Protein AF-A0A1H8XRF9-F1 (afdb_monomer)

Secondary structure (DSSP, 8-state):
---TT-------GGGSHHHHHHHHHHHHIIIIISS---SSHHHHHHHHHHHHHHHHHS-------S-HHHHHHHHHHHHHHHHH-------------S---TTS--HHHHHHHHT--HHHHHHHHHHHHHS-HHHHHHH---TTTHHHHHHHHHHHHTSHHHHHHHHHHHTSHHHHTS-HHHHHHHHHHHHS--------EEEEE-TTSS-EEEEEEETTEEEEEEES-HHHHHHHHHTHHHHHHHHHHHHHHTS--------------

Mean predicted aligned error: 20.97 Å

Nearest PDB structures (foldseek):
  6lvv-assembly1_B  TM=2.291E-01  e=6.833E+00  Paracoccus sp. SSG05

Sequence (269 aa):
ARRPHYHVHFTPTSASWINQVERWFGLLTERAIRRGVHCSVGELERDIRAFIEATNADPKPFRWVKSADAILASVKRFCLRALEAEPETTPLQRTSDAGHYDSGFERSVIIDALSTDKGELSKLIAVARAVPESIVNRIGPAPKAGRRRWLALAEQMKRPLVAKEVEEAVMEEAFASLDSDARFVRVAALAAPQNRHASVSASWAGQGGRATAQISRKGTGVTLAIERDPSFGDYVASRLDELYAAFLAEDRSRTPCESERGNAANGKD

pLDDT: mean 71.58, std 16.05, range [35.19, 93.5]

Solvent-accessible surface area (backbone atoms only — not comparable to full-atom values): 16648 Å² total; per-residue (Å²): 128,99,56,92,90,67,80,86,80,84,64,56,83,83,66,40,69,64,55,53,54,54,50,50,54,50,49,47,41,59,64,53,55,72,68,47,88,65,95,45,70,70,55,47,52,50,48,53,50,50,51,49,52,57,43,67,74,61,70,74,78,86,75,77,84,66,51,72,66,57,50,52,51,49,52,51,52,50,52,48,54,52,69,72,56,73,86,80,92,72,96,74,72,92,69,92,68,93,74,88,51,100,78,75,58,57,68,67,61,54,27,62,74,67,71,53,46,76,70,56,50,52,52,54,50,51,27,62,74,35,43,56,66,74,55,52,64,68,30,46,85,36,80,84,57,46,72,70,51,49,49,54,41,22,62,35,35,70,37,68,70,42,36,51,55,45,56,57,51,65,69,36,70,80,40,70,76,46,55,28,47,56,32,44,51,52,48,46,59,68,44,41,85,77,70,80,77,69,44,67,60,48,81,46,66,43,95,86,66,73,43,38,34,41,38,31,49,58,90,95,46,74,47,78,46,62,50,94,36,67,69,59,45,55,54,52,63,76,39,48,69,60,54,51,53,51,49,55,52,53,55,61,71,68,60,80,85,89,74,87,84,79,93,76,88,87,80,87,133

Radius of gyration: 35.75 Å; Cα contacts (8 Å, |Δi|>4): 158; chains: 1; bounding box: 84×56×120 Å

Foldseek 3Di:
DPDPPDDDDDDDPCRDPVVVVVVVVVCCCVPQNPPDDDPDPVSSVVSSVVVVVVCVVPPDDDDDPADSVNVVVVLVVLVVVQVVDDDDDDPDDDPDDDDDDPPNDDLVSVCVNVVHDPVVSVLVVLLPVQQDPLLDVLLDDQPVCDSVLSSVLSVLSVDVVLVVQLVVVSPDPVLNPDHSNVNSVVSSVSSPPPCPPPFPWDWDADDPRQWIWTWGDDDPDIDIHIPNDVPVVVVCVVCVVVVVVVVVVVVVVVDDDPDDDDDDDDDDD

Structure (mmCIF, N/CA/C/O backbone):
data_AF-A0A1H8XRF9-F1
#
_entry.id   AF-A0A1H8XRF9-F1
#
loop_
_atom_site.group_PDB
_atom_site.id
_atom_site.type_symbol
_atom_site.label_atom_id
_atom_site.label_alt_id
_atom_site.label_comp_id
_atom_site.label_asym_id
_atom_site.label_entity_id
_atom_site.label_seq_id
_atom_site.pdbx_PDB_ins_code
_atom_site.Cartn_x
_atom_site.Cartn_y
_atom_site.Cartn_z
_atom_site.occupancy
_atom_site.B_iso_or_equiv
_atom_site.auth_seq_id
_atom_site.auth_comp_id
_atom_site.auth_asym_id
_atom_site.auth_atom_id
_atom_site.pdbx_PDB_model_num
ATOM 1 N N . ALA A 1 1 ? 13.870 -32.144 -8.692 1.00 51.50 1 ALA A N 1
ATOM 2 C CA . ALA A 1 1 ? 13.253 -30.850 -9.067 1.00 51.50 1 ALA A CA 1
ATOM 3 C C . ALA A 1 1 ? 12.018 -31.113 -9.928 1.00 51.50 1 ALA A C 1
ATOM 5 O O . ALA A 1 1 ? 12.074 -31.980 -10.786 1.00 51.50 1 ALA A O 1
ATOM 6 N N . ARG A 1 2 ? 10.886 -30.443 -9.671 1.00 61.22 2 ARG A N 1
ATOM 7 C CA . ARG A 1 2 ? 9.550 -30.891 -10.127 1.00 61.22 2 ARG A CA 1
ATOM 8 C C . ARG A 1 2 ? 9.212 -30.579 -11.602 1.00 61.22 2 ARG A C 1
ATOM 10 O O . ARG A 1 2 ? 8.145 -30.987 -12.044 1.00 61.22 2 ARG A O 1
ATOM 17 N N . ARG A 1 3 ? 10.082 -29.889 -12.362 1.00 61.25 3 ARG A N 1
ATOM 18 C CA . ARG A 1 3 ? 9.953 -29.630 -13.819 1.00 61.25 3 ARG A CA 1
ATOM 19 C C . ARG A 1 3 ? 11.340 -29.418 -14.471 1.00 61.25 3 ARG A C 1
ATOM 21 O O . ARG A 1 3 ? 11.869 -28.318 -14.355 1.00 61.25 3 ARG A O 1
ATOM 28 N N . PRO A 1 4 ? 11.943 -30.420 -15.136 1.00 75.75 4 PRO A N 1
ATOM 29 C CA . PRO A 1 4 ? 13.305 -30.319 -15.685 1.00 75.75 4 PRO A CA 1
ATOM 30 C C . PRO A 1 4 ? 13.429 -29.435 -16.940 1.00 75.75 4 PRO A C 1
ATOM 32 O O . PRO A 1 4 ? 14.530 -29.014 -17.264 1.00 75.75 4 PRO A O 1
ATOM 35 N N . HIS A 1 5 ? 12.320 -29.117 -17.616 1.00 74.38 5 HIS A N 1
ATOM 36 C CA . HIS A 1 5 ? 12.310 -28.278 -18.826 1.00 74.38 5 HIS A CA 1
ATOM 37 C C . HIS A 1 5 ? 12.013 -26.793 -18.563 1.00 74.38 5 HIS A C 1
ATOM 39 O O . HIS A 1 5 ? 11.884 -26.019 -19.508 1.00 74.38 5 HIS A O 1
ATOM 45 N N . TYR A 1 6 ? 11.845 -26.384 -17.302 1.00 62.78 6 TYR A N 1
ATOM 46 C CA . TYR A 1 6 ? 11.523 -24.999 -16.960 1.00 62.78 6 TYR A CA 1
ATOM 47 C C . TYR A 1 6 ? 12.732 -24.316 -16.321 1.00 62.78 6 TYR A C 1
ATOM 49 O O . TYR A 1 6 ? 13.088 -24.615 -15.181 1.00 62.78 6 TYR A O 1
ATOM 57 N N . HIS A 1 7 ? 13.340 -23.383 -17.054 1.00 68.12 7 HIS A N 1
ATOM 58 C CA . HIS A 1 7 ? 14.431 -22.543 -16.570 1.00 68.12 7 HIS A CA 1
ATOM 59 C C . HIS A 1 7 ? 13.904 -21.133 -16.298 1.00 68.12 7 HIS A C 1
ATOM 61 O O . HIS A 1 7 ? 13.419 -20.452 -17.200 1.00 68.12 7 HIS A O 1
ATOM 67 N N . VAL A 1 8 ? 13.989 -20.687 -15.044 1.00 60.41 8 VAL A N 1
ATOM 68 C CA . VAL A 1 8 ? 13.685 -19.297 -14.685 1.00 60.41 8 VAL A CA 1
ATOM 69 C C . VAL A 1 8 ? 14.927 -18.461 -14.959 1.00 60.41 8 VAL A C 1
ATOM 71 O O . VAL A 1 8 ? 15.931 -18.589 -14.261 1.00 60.41 8 VAL A O 1
ATOM 74 N N . HIS A 1 9 ? 14.857 -17.596 -15.966 1.00 57.22 9 HIS A N 1
ATOM 75 C CA . HIS A 1 9 ? 15.883 -16.591 -16.208 1.00 57.22 9 HIS A CA 1
ATOM 76 C C . HIS A 1 9 ? 15.539 -15.328 -15.413 1.00 57.22 9 HIS A C 1
ATOM 78 O O . HIS A 1 9 ? 14.586 -14.623 -15.737 1.00 57.22 9 HIS A O 1
ATOM 84 N N . PHE A 1 10 ? 16.311 -15.041 -14.363 1.00 50.09 10 PHE A N 1
ATOM 85 C CA . PHE A 1 10 ? 16.235 -13.760 -13.665 1.00 50.09 10 PHE A CA 1
ATOM 86 C C . PHE A 1 10 ? 16.986 -12.708 -14.478 1.00 50.09 10 PHE A C 1
ATOM 88 O O . PHE A 1 10 ? 18.214 -12.646 -14.462 1.00 50.09 10 PHE A O 1
ATOM 95 N N . THR A 1 11 ? 16.251 -11.878 -15.210 1.00 51.50 11 THR A N 1
ATOM 96 C CA . THR A 1 11 ? 16.818 -10.663 -15.791 1.00 51.50 11 THR A CA 1
ATOM 97 C C . THR A 1 11 ? 16.965 -9.620 -14.681 1.00 51.50 11 THR A C 1
ATOM 99 O O . THR A 1 11 ? 15.985 -9.380 -13.971 1.00 51.50 11 THR A O 1
ATOM 102 N N . PRO A 1 12 ? 18.140 -8.982 -14.511 1.00 54.34 12 PRO A N 1
ATOM 103 C CA . PRO A 1 12 ? 18.277 -7.828 -13.624 1.00 54.34 12 PRO A CA 1
ATOM 104 C C . PRO A 1 12 ? 17.180 -6.795 -13.917 1.00 54.34 12 PRO A C 1
ATOM 106 O O . PRO A 1 12 ? 16.761 -6.680 -15.066 1.00 54.34 12 PRO A O 1
ATOM 109 N N . THR A 1 13 ? 16.733 -6.012 -12.932 1.00 56.88 13 THR A N 1
ATOM 110 C CA . THR A 1 13 ? 15.683 -4.984 -13.120 1.00 56.88 13 THR A CA 1
ATOM 111 C C . THR A 1 13 ? 15.991 -4.035 -14.283 1.00 56.88 13 THR A C 1
ATOM 113 O O . THR A 1 13 ? 15.101 -3.631 -15.027 1.00 56.88 13 THR A O 1
ATOM 116 N N . SER A 1 14 ? 17.277 -3.753 -14.510 1.00 54.12 14 SER A N 1
ATOM 117 C CA . SER A 1 14 ? 17.745 -2.950 -15.637 1.00 54.12 14 SER A CA 1
ATOM 118 C C . SER A 1 14 ? 17.546 -3.609 -17.008 1.00 54.12 14 SER A C 1
ATOM 120 O O . SER A 1 14 ? 17.538 -2.892 -18.000 1.00 54.12 14 SER A O 1
ATOM 122 N N . ALA A 1 15 ? 17.353 -4.927 -17.084 1.00 53.53 15 ALA A N 1
ATOM 123 C CA . ALA A 1 15 ? 17.129 -5.717 -18.297 1.00 53.53 15 ALA A CA 1
ATOM 124 C C . ALA A 1 15 ? 15.644 -6.011 -18.591 1.00 53.53 15 ALA A C 1
ATOM 126 O O . ALA A 1 15 ? 15.323 -6.901 -19.380 1.00 53.53 15 ALA A O 1
ATOM 127 N N . SER A 1 16 ? 14.732 -5.261 -17.972 1.00 66.19 16 SER A N 1
ATOM 128 C CA . SER A 1 16 ? 13.295 -5.376 -18.212 1.00 66.19 16 SER A CA 1
ATOM 129 C C . SER A 1 16 ? 12.895 -4.942 -19.637 1.00 66.19 16 SER A C 1
ATOM 131 O O . SER A 1 16 ? 13.564 -4.136 -20.290 1.00 66.19 16 SER A O 1
ATOM 133 N N . TRP A 1 17 ? 11.756 -5.448 -20.124 1.00 64.38 17 TRP A N 1
ATOM 134 C CA . TRP A 1 17 ? 11.115 -4.946 -21.349 1.00 64.38 17 TRP A CA 1
ATOM 135 C C . TRP A 1 17 ? 10.742 -3.459 -21.218 1.00 64.38 17 TRP A C 1
ATOM 137 O O . TRP A 1 17 ? 10.892 -2.713 -22.185 1.00 64.38 17 TRP A O 1
ATOM 147 N N . ILE A 1 18 ? 10.363 -2.985 -20.024 1.00 67.31 18 ILE A N 1
ATOM 148 C CA . ILE A 1 18 ? 10.009 -1.572 -19.833 1.00 67.31 18 ILE A CA 1
ATOM 149 C C . ILE A 1 18 ? 11.190 -0.639 -20.150 1.00 67.31 18 ILE A C 1
ATOM 151 O O . ILE A 1 18 ? 11.000 0.358 -20.839 1.00 67.31 18 ILE A O 1
ATOM 155 N N . ASN A 1 19 ? 12.429 -1.042 -19.843 1.00 68.00 19 ASN A N 1
ATOM 156 C CA . ASN A 1 19 ? 13.620 -0.273 -20.219 1.00 68.00 19 ASN A CA 1
ATOM 157 C C . ASN A 1 19 ? 13.825 -0.171 -21.743 1.00 68.00 19 ASN A C 1
ATOM 159 O O . ASN A 1 19 ? 14.448 0.775 -22.227 1.00 68.00 19 ASN A O 1
ATOM 163 N N . GLN A 1 20 ? 13.326 -1.133 -22.526 1.00 64.00 20 GLN A N 1
ATOM 164 C CA . GLN A 1 20 ? 13.369 -1.062 -23.992 1.00 64.00 20 GLN A CA 1
ATOM 165 C C . GLN A 1 20 ? 12.320 -0.084 -24.529 1.00 64.00 20 GLN A C 1
ATOM 167 O O . GLN A 1 20 ? 12.606 0.672 -25.457 1.00 64.00 20 GLN A O 1
ATOM 172 N N . VAL A 1 21 ? 11.139 -0.056 -23.907 1.00 72.25 21 VAL A N 1
ATOM 173 C CA . VAL A 1 21 ? 10.073 0.905 -24.221 1.00 72.25 21 VAL A CA 1
ATOM 174 C C . VAL A 1 21 ? 10.532 2.330 -23.908 1.00 72.25 21 VAL A C 1
ATOM 176 O O . VAL A 1 21 ? 10.419 3.212 -24.756 1.00 72.25 21 VAL A O 1
ATOM 179 N N . GLU A 1 22 ? 11.141 2.551 -22.741 1.00 77.56 22 GLU A N 1
ATOM 180 C CA . GLU A 1 22 ? 11.706 3.849 -22.350 1.00 77.56 22 GLU A CA 1
ATOM 181 C C . GLU A 1 22 ? 12.790 4.329 -23.325 1.00 77.56 22 GLU A C 1
ATOM 183 O O . GLU A 1 22 ? 12.774 5.481 -23.763 1.00 77.56 22 GLU A O 1
ATOM 188 N N . ARG A 1 23 ? 13.705 3.438 -23.738 1.00 76.62 23 ARG A N 1
ATOM 189 C CA . ARG A 1 23 ? 14.726 3.758 -24.751 1.00 76.62 23 ARG A CA 1
ATOM 190 C C . ARG A 1 23 ? 14.117 4.135 -26.095 1.00 76.62 23 ARG A C 1
ATOM 192 O O . ARG A 1 23 ? 14.620 5.045 -26.750 1.00 76.62 23 ARG A O 1
ATOM 199 N N . TRP A 1 24 ? 13.054 3.453 -26.509 1.00 80.81 24 TRP A N 1
ATOM 200 C CA . TRP A 1 24 ? 12.359 3.769 -27.750 1.00 80.81 24 TRP A CA 1
ATOM 201 C C . TRP A 1 24 ? 11.717 5.166 -27.700 1.00 80.81 24 TRP A C 1
ATOM 203 O O . TRP A 1 24 ? 11.920 5.958 -28.620 1.00 80.81 24 TRP A O 1
ATOM 213 N N . PHE A 1 25 ? 11.054 5.527 -26.594 1.00 80.06 25 PHE A N 1
ATOM 214 C CA . PHE A 1 25 ? 10.523 6.884 -26.401 1.00 80.06 25 PHE A CA 1
ATOM 215 C C . PHE A 1 25 ? 11.625 7.952 -26.344 1.00 80.06 25 PHE A C 1
ATOM 217 O O . PHE A 1 25 ? 11.444 9.054 -26.871 1.00 80.06 25 PHE A O 1
ATOM 224 N N . GLY A 1 26 ? 12.789 7.626 -25.773 1.00 80.81 26 GLY A N 1
ATOM 225 C CA . GLY A 1 26 ? 13.975 8.483 -25.834 1.00 80.81 26 GLY A CA 1
ATOM 226 C C . GLY A 1 26 ? 14.416 8.763 -27.274 1.00 80.81 26 GLY A C 1
ATOM 227 O O . GLY A 1 26 ? 14.617 9.919 -27.645 1.00 80.81 26 GLY A O 1
ATOM 228 N N . LEU A 1 27 ? 14.475 7.729 -28.120 1.00 81.25 27 LEU A N 1
ATOM 229 C CA . LEU A 1 27 ? 14.826 7.877 -29.537 1.00 81.25 27 LEU A CA 1
ATOM 230 C C . LEU A 1 27 ? 13.799 8.694 -30.324 1.00 81.25 27 LEU A C 1
ATOM 232 O O . LEU A 1 27 ? 14.202 9.548 -31.112 1.00 81.25 27 LEU A O 1
ATOM 236 N N . LEU A 1 28 ? 12.502 8.463 -30.105 1.00 81.88 28 LEU A N 1
ATOM 237 C CA . LEU A 1 28 ? 11.432 9.274 -30.696 1.00 81.88 28 LEU A CA 1
ATOM 238 C C . LEU A 1 28 ? 11.611 10.753 -30.319 1.00 81.88 28 LEU A C 1
ATOM 240 O O . LEU A 1 28 ? 11.579 11.635 -31.177 1.00 81.88 28 LEU A O 1
ATOM 244 N N . THR A 1 29 ? 11.876 11.018 -29.039 1.00 80.88 29 THR A N 1
ATOM 245 C CA . THR A 1 29 ? 12.056 12.378 -28.523 1.00 80.88 29 THR A CA 1
ATOM 246 C C . THR A 1 29 ? 13.269 13.064 -29.142 1.00 80.88 29 THR A C 1
ATOM 248 O O . THR A 1 29 ? 13.173 14.200 -29.597 1.00 80.88 29 THR A O 1
ATOM 251 N N . GLU A 1 30 ? 14.419 12.395 -29.187 1.00 79.88 30 GLU A N 1
ATOM 252 C CA . GLU A 1 30 ? 15.650 12.982 -29.721 1.00 79.88 30 GLU A CA 1
ATOM 253 C C . GLU A 1 30 ? 15.630 13.156 -31.238 1.00 79.88 30 GLU A C 1
ATOM 255 O O . GLU A 1 30 ? 16.193 14.126 -31.746 1.00 79.88 30 GLU A O 1
ATOM 260 N N . ARG A 1 31 ? 15.033 12.211 -31.972 1.00 80.19 31 ARG A N 1
ATOM 261 C CA . ARG A 1 31 ? 15.142 12.162 -33.436 1.00 80.19 31 ARG A CA 1
ATOM 262 C C . ARG A 1 31 ? 13.981 12.827 -34.158 1.00 80.19 31 ARG A C 1
ATOM 264 O O . ARG A 1 31 ? 14.237 13.444 -35.184 1.00 80.19 31 ARG A O 1
ATOM 271 N N . ALA A 1 32 ? 12.759 12.721 -33.640 1.00 77.19 32 ALA A N 1
ATOM 272 C CA . ALA A 1 32 ? 11.570 13.285 -34.282 1.00 77.19 32 ALA A CA 1
ATOM 273 C C . ALA A 1 32 ? 11.102 14.582 -33.603 1.00 77.19 32 ALA A C 1
ATOM 275 O O . ALA A 1 32 ? 10.777 15.557 -34.274 1.00 77.19 32 ALA A O 1
ATOM 276 N N . ILE A 1 33 ? 11.110 14.630 -32.267 1.00 78.94 33 ILE A N 1
ATOM 277 C CA . ILE A 1 33 ? 10.498 15.753 -31.538 1.00 78.94 33 ILE A CA 1
ATOM 278 C C . ILE A 1 33 ? 11.475 16.924 -31.374 1.00 78.94 33 ILE A C 1
ATOM 280 O O . ILE A 1 33 ? 11.168 18.036 -31.778 1.00 78.94 33 ILE A O 1
ATOM 284 N N . ARG A 1 34 ? 12.671 16.698 -30.813 1.00 80.00 34 ARG A N 1
ATOM 285 C CA . ARG A 1 34 ? 13.633 17.775 -30.496 1.00 80.00 34 ARG A CA 1
ATOM 286 C C . ARG A 1 34 ? 14.392 18.327 -31.702 1.00 80.00 34 ARG A C 1
ATOM 288 O O . ARG A 1 34 ? 14.937 19.421 -31.613 1.00 80.00 34 ARG A O 1
ATOM 295 N N . ARG A 1 35 ? 14.489 17.559 -32.789 1.00 75.38 35 ARG A N 1
ATOM 296 C CA . ARG A 1 35 ? 15.178 17.969 -34.026 1.00 75.38 35 ARG A CA 1
ATOM 297 C C . ARG A 1 35 ? 14.233 18.538 -35.085 1.00 75.38 35 ARG A C 1
ATOM 299 O O . ARG A 1 35 ? 14.721 19.113 -36.051 1.00 75.38 35 ARG A O 1
ATOM 306 N N . GLY A 1 36 ? 12.922 18.372 -34.914 1.00 74.19 36 GLY A N 1
ATOM 307 C CA . GLY A 1 36 ? 11.916 18.943 -35.804 1.00 74.19 36 GLY A CA 1
ATOM 308 C C . GLY A 1 36 ? 11.512 20.346 -35.360 1.00 74.19 36 GLY A C 1
ATOM 309 O O . GLY A 1 36 ? 11.415 20.625 -34.165 1.00 74.19 36 GLY A O 1
ATOM 310 N N . VAL A 1 37 ? 11.271 21.229 -36.325 1.00 75.75 37 VAL A N 1
ATOM 311 C CA . VAL A 1 37 ? 10.575 22.498 -36.094 1.00 75.75 37 VAL A CA 1
ATOM 312 C C . VAL A 1 37 ? 9.133 22.270 -36.520 1.00 75.75 37 VAL A C 1
ATOM 314 O O . VAL A 1 37 ? 8.860 22.144 -37.707 1.00 75.75 37 VAL A O 1
ATOM 317 N N . HIS A 1 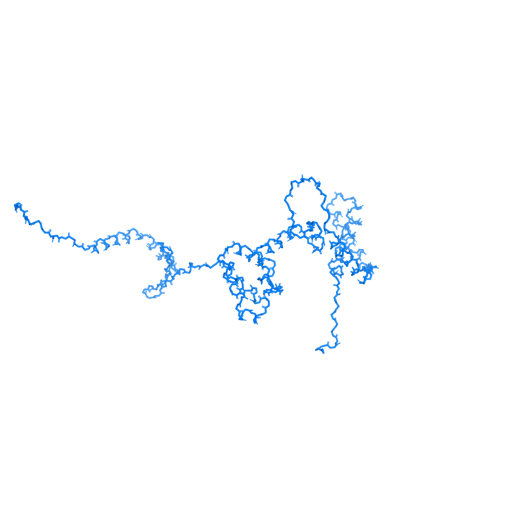38 ? 8.235 22.165 -35.543 1.00 82.44 38 HIS A N 1
ATOM 318 C CA . HIS A 1 38 ? 6.825 21.848 -35.769 1.00 82.44 38 HIS A CA 1
ATOM 319 C C . HIS A 1 38 ? 6.001 23.129 -35.663 1.00 82.44 38 HIS A C 1
ATOM 321 O O . HIS A 1 38 ? 5.902 23.714 -34.584 1.00 82.44 38 HIS A O 1
ATOM 327 N N . CYS A 1 39 ? 5.406 23.572 -36.767 1.00 83.56 39 CYS A N 1
ATOM 328 C CA . CYS A 1 39 ? 4.608 24.800 -36.820 1.00 83.56 39 CYS A CA 1
ATOM 329 C C . CYS A 1 39 ? 3.123 24.546 -36.512 1.00 83.56 39 CYS A C 1
ATOM 331 O O . CYS A 1 39 ? 2.339 25.488 -36.393 1.00 83.56 39 CYS A O 1
ATOM 333 N N . SER A 1 40 ? 2.717 23.278 -36.375 1.00 88.88 40 SER A N 1
ATOM 334 C CA . SER A 1 40 ? 1.361 22.886 -35.986 1.00 88.88 40 SER A CA 1
ATOM 335 C C . SER A 1 40 ? 1.321 21.516 -35.301 1.00 88.88 40 SER A C 1
ATOM 337 O O . SER A 1 40 ? 2.215 20.686 -35.463 1.00 88.88 40 SER A O 1
ATOM 339 N N . VAL A 1 41 ? 0.236 21.246 -34.571 1.00 85.75 41 VAL A N 1
ATOM 340 C CA . VAL A 1 41 ? 0.004 19.937 -33.933 1.00 85.75 41 VAL A CA 1
ATOM 341 C C . VAL A 1 41 ? -0.175 18.823 -34.972 1.00 85.75 41 VAL A C 1
ATOM 343 O O . VAL A 1 41 ? 0.315 17.717 -34.770 1.00 85.75 41 VAL A O 1
ATOM 346 N N . GLY A 1 42 ? -0.830 19.110 -36.103 1.00 87.12 42 GLY A N 1
ATOM 347 C CA . GLY A 1 42 ? -1.025 18.122 -37.171 1.00 87.12 42 GLY A CA 1
ATOM 348 C C . GLY A 1 42 ? 0.280 17.716 -37.864 1.00 87.12 42 GLY A C 1
ATOM 349 O O . GLY A 1 42 ? 0.433 16.570 -38.276 1.00 87.12 42 GLY A O 1
ATOM 350 N N . GLU A 1 43 ? 1.240 18.637 -37.954 1.00 81.38 43 GLU A N 1
ATOM 351 C CA . GLU A 1 43 ? 2.594 18.347 -38.434 1.00 81.38 43 GLU A CA 1
ATOM 352 C C . GLU A 1 43 ? 3.356 17.443 -37.461 1.00 81.38 43 GLU A C 1
ATOM 354 O O . GLU A 1 43 ? 3.872 16.409 -37.878 1.00 81.38 43 GLU A O 1
ATOM 359 N N . LEU A 1 44 ? 3.303 17.746 -36.161 1.00 85.19 44 LEU A N 1
ATOM 360 C CA . LEU A 1 44 ? 3.890 16.893 -35.128 1.00 85.19 44 LEU A CA 1
ATOM 361 C C . LEU A 1 44 ? 3.299 15.473 -35.143 1.00 85.19 44 LEU A C 1
ATOM 363 O O . LEU A 1 44 ? 4.034 14.491 -35.045 1.00 85.19 44 LEU A O 1
ATOM 367 N N . GLU A 1 45 ? 1.975 15.342 -35.266 1.00 88.62 45 GLU A N 1
ATOM 368 C CA . GLU A 1 45 ? 1.318 14.032 -35.307 1.00 88.62 45 GLU A CA 1
ATOM 369 C C . GLU A 1 45 ? 1.752 13.221 -36.535 1.00 88.62 45 GLU A C 1
ATOM 371 O O . GLU A 1 45 ? 2.060 12.031 -36.419 1.00 88.62 45 GLU A O 1
ATOM 376 N N . ARG A 1 46 ? 1.814 13.867 -37.704 1.00 88.62 46 ARG A N 1
ATOM 377 C CA . ARG A 1 46 ? 2.278 13.240 -38.945 1.00 88.62 46 ARG A CA 1
ATOM 378 C C . ARG A 1 46 ? 3.721 12.758 -38.818 1.00 88.62 46 ARG A C 1
ATOM 380 O O . ARG A 1 46 ? 4.008 11.631 -39.212 1.00 88.62 46 ARG A O 1
ATOM 387 N N . ASP A 1 47 ? 4.595 13.558 -38.223 1.00 84.25 47 ASP A N 1
ATOM 388 C CA . ASP A 1 47 ? 6.011 13.222 -38.069 1.00 84.25 47 ASP A CA 1
ATOM 389 C C . ASP A 1 47 ? 6.229 12.079 -37.066 1.00 84.25 47 ASP A C 1
ATOM 391 O O . ASP A 1 47 ? 7.050 11.189 -37.302 1.00 84.25 47 ASP A O 1
ATOM 395 N N . ILE A 1 48 ? 5.445 12.031 -35.982 1.00 86.19 48 ILE A N 1
ATOM 396 C CA . ILE A 1 48 ? 5.444 10.892 -35.050 1.00 86.19 48 ILE A CA 1
ATOM 397 C C . ILE A 1 48 ? 4.977 9.615 -35.762 1.00 86.19 48 ILE A C 1
ATOM 399 O O . ILE A 1 48 ? 5.616 8.570 -35.622 1.00 86.19 48 ILE A O 1
ATOM 403 N N . ARG A 1 49 ? 3.889 9.679 -36.543 1.00 89.62 49 ARG A N 1
ATOM 404 C CA . ARG A 1 49 ? 3.380 8.525 -37.308 1.00 89.62 49 ARG A CA 1
ATOM 405 C C . ARG A 1 49 ? 4.400 8.040 -38.338 1.00 89.62 49 ARG A C 1
ATOM 407 O O . ARG A 1 49 ? 4.684 6.845 -38.377 1.00 89.62 49 ARG A O 1
ATOM 414 N N . ALA A 1 50 ? 5.022 8.956 -39.078 1.00 87.62 50 ALA A N 1
ATOM 415 C CA . ALA A 1 50 ? 6.077 8.639 -40.036 1.00 87.62 50 ALA A CA 1
ATOM 416 C C . ALA A 1 50 ? 7.299 7.993 -39.358 1.00 87.62 50 ALA A C 1
ATOM 418 O O . ALA A 1 50 ? 7.861 7.027 -39.873 1.00 87.62 50 ALA A O 1
ATOM 419 N N . PHE A 1 51 ? 7.691 8.469 -38.170 1.00 85.50 51 PHE A N 1
ATOM 420 C CA . PHE A 1 51 ? 8.771 7.861 -37.391 1.00 85.50 51 PHE A CA 1
ATOM 421 C C . PHE A 1 51 ? 8.434 6.431 -36.946 1.00 85.50 51 PHE A C 1
ATOM 423 O O . PHE A 1 51 ? 9.292 5.547 -37.010 1.00 85.50 51 PHE A O 1
ATOM 430 N N . ILE A 1 52 ? 7.195 6.189 -36.505 1.00 83.62 52 ILE A N 1
ATOM 431 C CA . ILE A 1 52 ? 6.721 4.853 -36.118 1.00 83.62 52 ILE A CA 1
ATOM 432 C C . ILE A 1 52 ? 6.746 3.910 -37.323 1.00 83.62 52 ILE A C 1
ATOM 434 O O . ILE A 1 52 ? 7.306 2.820 -37.224 1.00 83.62 52 ILE A O 1
ATOM 438 N N . GLU A 1 53 ? 6.189 4.328 -38.461 1.00 86.75 53 GLU A N 1
ATOM 439 C CA . GLU A 1 53 ? 6.165 3.530 -39.692 1.00 86.75 53 GLU A CA 1
ATOM 440 C C . GLU A 1 53 ? 7.578 3.193 -40.178 1.00 86.75 53 GLU A C 1
ATOM 442 O O . GLU A 1 53 ? 7.881 2.025 -40.419 1.00 86.75 53 GLU A O 1
ATOM 447 N N . ALA A 1 54 ? 8.478 4.180 -40.224 1.00 84.81 54 ALA A N 1
ATOM 448 C CA . ALA A 1 54 ? 9.870 3.967 -40.612 1.00 84.81 54 ALA A CA 1
ATOM 449 C C . ALA A 1 54 ? 10.616 3.029 -39.645 1.00 84.81 54 ALA A C 1
ATOM 451 O O . ALA A 1 54 ? 11.408 2.193 -40.077 1.00 84.81 54 ALA A O 1
ATOM 452 N N . THR A 1 55 ? 10.352 3.136 -38.338 1.00 81.69 55 THR A N 1
ATOM 453 C CA . THR A 1 55 ? 10.965 2.261 -37.324 1.00 81.69 55 THR A CA 1
ATOM 454 C C . THR A 1 55 ? 10.432 0.828 -37.406 1.00 81.69 55 THR A C 1
ATOM 456 O O . THR A 1 55 ? 11.187 -0.116 -37.184 1.00 81.69 55 THR A O 1
ATOM 459 N N . ASN A 1 56 ? 9.152 0.652 -37.740 1.00 80.56 56 ASN A N 1
ATOM 460 C CA . ASN A 1 56 ? 8.532 -0.663 -37.905 1.00 80.56 56 ASN A CA 1
ATOM 461 C C . ASN A 1 56 ? 8.909 -1.342 -39.230 1.00 80.56 56 ASN A C 1
ATOM 463 O O . ASN A 1 56 ? 8.883 -2.568 -39.296 1.00 80.56 56 ASN A O 1
ATOM 467 N N . ALA A 1 57 ? 9.257 -0.574 -40.268 1.00 82.62 57 ALA A N 1
ATOM 468 C CA . ALA A 1 57 ? 9.685 -1.106 -41.561 1.00 82.62 57 ALA A CA 1
ATOM 469 C C . ALA A 1 57 ? 11.063 -1.802 -41.505 1.00 82.62 57 ALA A C 1
ATOM 471 O O . ALA A 1 57 ? 11.272 -2.787 -42.209 1.00 82.62 57 ALA A O 1
ATOM 472 N N . ASP A 1 58 ? 11.983 -1.326 -40.656 1.00 74.94 58 ASP A N 1
ATOM 473 C CA . ASP A 1 58 ? 13.293 -1.951 -40.388 1.00 74.94 58 ASP A CA 1
ATOM 474 C C . ASP A 1 58 ? 13.588 -1.956 -38.872 1.00 74.94 58 ASP A C 1
ATOM 476 O O . ASP A 1 58 ? 14.343 -1.111 -38.366 1.00 74.94 58 ASP A O 1
ATOM 480 N N . PRO A 1 59 ? 12.965 -2.869 -38.101 1.00 73.56 59 PRO A N 1
ATOM 481 C CA . PRO A 1 59 ? 13.106 -2.886 -36.655 1.00 73.56 59 PRO A CA 1
ATOM 482 C C . PRO A 1 59 ? 14.499 -3.384 -36.268 1.00 73.56 59 PRO A C 1
ATOM 484 O O . PRO A 1 59 ? 14.815 -4.572 -36.352 1.00 73.56 59 PRO A O 1
ATOM 487 N N . LYS A 1 60 ? 15.345 -2.472 -35.783 1.00 65.69 60 LYS A N 1
ATOM 488 C CA . LYS A 1 60 ? 16.686 -2.814 -35.295 1.00 65.69 60 LYS A CA 1
ATOM 489 C C . LYS A 1 60 ? 16.615 -3.285 -33.842 1.00 65.69 60 LYS A C 1
ATOM 491 O O . LYS A 1 60 ? 16.233 -2.491 -32.979 1.00 65.69 60 LYS A O 1
ATOM 496 N N . PRO A 1 61 ? 17.025 -4.529 -33.529 1.00 63.88 61 PRO A N 1
ATOM 497 C CA . PRO A 1 61 ? 17.047 -5.003 -32.154 1.00 63.88 61 PRO A CA 1
ATOM 498 C C . PRO A 1 61 ? 17.963 -4.132 -31.293 1.00 63.88 61 PRO A C 1
ATOM 500 O O . PRO A 1 61 ? 19.104 -3.841 -31.668 1.00 63.88 61 PRO A O 1
ATOM 503 N N . PHE A 1 62 ? 17.495 -3.746 -30.105 1.00 63.03 62 PHE A N 1
ATOM 504 C CA . PHE A 1 62 ? 18.345 -3.068 -29.134 1.00 63.03 62 PHE A CA 1
ATOM 505 C C . PHE A 1 62 ? 19.425 -4.033 -28.645 1.00 63.03 62 PHE A C 1
ATOM 507 O O . PHE A 1 62 ? 19.167 -4.960 -27.876 1.00 63.03 62 PHE A O 1
ATOM 514 N N . ARG A 1 63 ? 20.661 -3.821 -29.104 1.00 58.38 63 ARG A N 1
ATOM 515 C CA . ARG A 1 63 ? 21.793 -4.651 -28.700 1.00 58.38 63 ARG A CA 1
ATOM 516 C C . ARG A 1 63 ? 22.210 -4.295 -27.279 1.00 58.38 63 ARG A C 1
ATOM 518 O O . ARG A 1 63 ? 22.660 -3.184 -26.999 1.00 58.38 63 ARG A O 1
ATOM 525 N N . TRP A 1 64 ? 22.099 -5.267 -26.386 1.00 53.66 64 TRP A N 1
ATOM 526 C CA . TRP A 1 64 ? 22.658 -5.194 -25.045 1.00 53.66 64 TRP A CA 1
ATOM 527 C C . TRP A 1 64 ? 24.186 -5.200 -25.126 1.00 53.66 64 TRP A C 1
ATOM 529 O O . TRP A 1 64 ? 24.802 -6.233 -25.364 1.00 53.66 64 TRP A O 1
ATOM 539 N N . VAL A 1 65 ? 24.804 -4.026 -24.978 1.00 55.34 65 VAL A N 1
ATOM 540 C CA . VAL A 1 65 ? 26.273 -3.878 -25.042 1.00 55.34 65 VAL A CA 1
ATOM 541 C C . VAL A 1 65 ? 26.940 -4.305 -23.728 1.00 55.34 65 VAL A C 1
ATOM 543 O O . VAL A 1 65 ? 28.095 -4.717 -23.721 1.00 55.34 65 VAL A O 1
ATOM 546 N N . LYS A 1 66 ? 26.218 -4.231 -22.604 1.00 52.72 66 LYS A N 1
ATOM 547 C CA . LYS A 1 66 ? 26.718 -4.651 -21.289 1.00 52.72 66 LYS A CA 1
ATOM 548 C C . LYS A 1 66 ? 26.288 -6.090 -21.009 1.00 52.72 66 LYS A C 1
ATOM 550 O O . LYS A 1 66 ? 25.096 -6.384 -21.065 1.00 52.72 66 LYS A O 1
ATOM 555 N N . SER A 1 67 ? 27.245 -6.959 -20.680 1.00 55.28 67 SER A N 1
ATOM 556 C CA . SER A 1 67 ? 26.952 -8.311 -20.196 1.00 55.28 67 SER A CA 1
ATOM 557 C C . SER A 1 67 ? 26.215 -8.261 -18.854 1.00 55.28 67 SER A C 1
ATOM 559 O O . SER A 1 67 ? 26.331 -7.283 -18.107 1.00 55.28 67 SER A O 1
ATOM 561 N N . ALA A 1 68 ? 25.473 -9.323 -18.527 1.00 50.72 68 ALA A N 1
ATOM 562 C CA . ALA A 1 68 ? 24.812 -9.456 -17.228 1.00 50.72 68 ALA A CA 1
ATOM 563 C C . ALA A 1 68 ? 25.811 -9.278 -16.071 1.00 50.72 68 ALA A C 1
ATOM 565 O O . ALA A 1 68 ? 25.538 -8.532 -15.132 1.00 50.72 68 ALA A O 1
ATOM 566 N N . ASP A 1 69 ? 27.012 -9.845 -16.201 1.00 51.53 69 ASP A N 1
ATOM 567 C CA . ASP A 1 69 ? 28.086 -9.706 -15.214 1.00 51.53 69 ASP A CA 1
ATOM 568 C C . ASP A 1 69 ? 28.550 -8.256 -15.055 1.00 51.53 69 ASP A C 1
ATOM 570 O O . ASP A 1 69 ? 28.770 -7.792 -13.938 1.00 51.53 69 ASP A O 1
ATOM 574 N N . ALA A 1 70 ? 28.642 -7.493 -16.149 1.00 58.84 70 ALA A N 1
ATOM 575 C CA . ALA A 1 70 ? 29.006 -6.080 -16.092 1.00 58.84 70 ALA A CA 1
ATOM 576 C C . ALA A 1 70 ? 27.927 -5.231 -15.396 1.00 58.84 70 ALA A C 1
ATOM 578 O O . ALA A 1 70 ? 28.252 -4.269 -14.694 1.00 58.84 70 ALA A O 1
ATOM 579 N N . ILE A 1 71 ? 26.651 -5.591 -15.571 1.00 52.62 71 ILE A N 1
ATOM 580 C CA . ILE A 1 71 ? 25.512 -4.956 -14.896 1.00 52.62 71 ILE A CA 1
ATOM 581 C C . ILE A 1 71 ? 25.552 -5.275 -13.401 1.00 52.62 71 ILE A C 1
ATOM 583 O O . ILE A 1 71 ? 25.528 -4.353 -12.587 1.00 52.62 71 ILE A O 1
ATOM 587 N N . LEU A 1 72 ? 25.690 -6.551 -13.036 1.00 58.03 72 LEU A N 1
ATOM 588 C CA . LEU A 1 72 ? 25.771 -6.990 -11.642 1.00 58.03 72 LEU A CA 1
ATOM 589 C C . LEU A 1 72 ? 26.999 -6.409 -10.934 1.00 58.03 72 LEU A C 1
ATOM 591 O O . LEU A 1 72 ? 26.892 -5.939 -9.805 1.00 58.03 72 LEU A O 1
ATOM 595 N N . ALA A 1 73 ? 28.146 -6.338 -11.612 1.00 62.78 73 ALA A N 1
ATOM 596 C CA . ALA A 1 73 ? 29.338 -5.678 -11.093 1.00 62.78 73 ALA A CA 1
ATOM 597 C C . ALA A 1 73 ? 29.124 -4.168 -10.901 1.00 62.78 73 ALA A C 1
ATOM 599 O O . ALA A 1 73 ? 29.651 -3.589 -9.956 1.00 62.78 73 ALA A O 1
ATOM 600 N N . SER A 1 74 ? 28.339 -3.517 -11.766 1.00 54.91 74 SER A N 1
ATOM 601 C CA . SER A 1 74 ? 27.980 -2.103 -11.607 1.00 54.91 74 SER A CA 1
ATOM 602 C C . SER A 1 74 ? 27.075 -1.873 -10.401 1.00 54.91 74 SER A C 1
ATOM 604 O O . SER A 1 74 ? 27.314 -0.931 -9.650 1.00 54.91 74 SER A O 1
ATOM 606 N N . VAL A 1 75 ? 26.078 -2.738 -10.199 1.00 59.34 75 VAL A N 1
ATOM 607 C CA . VAL A 1 75 ? 25.197 -2.706 -9.023 1.00 59.34 75 VAL A CA 1
ATOM 608 C C . VAL A 1 75 ? 26.010 -2.962 -7.757 1.00 59.34 75 VAL A C 1
ATOM 610 O O . VAL A 1 75 ? 25.946 -2.175 -6.823 1.00 59.34 75 VAL A O 1
ATOM 613 N N . LYS A 1 76 ? 26.874 -3.984 -7.761 1.00 65.44 76 LYS A N 1
ATOM 614 C CA . LYS A 1 76 ? 27.781 -4.284 -6.647 1.00 65.44 76 LYS A CA 1
ATOM 615 C C . LYS A 1 76 ? 28.684 -3.096 -6.310 1.00 65.44 76 LYS A C 1
ATOM 617 O O . LYS A 1 76 ? 28.773 -2.730 -5.149 1.00 65.44 76 LYS A O 1
ATOM 622 N N . ARG A 1 77 ? 29.316 -2.455 -7.303 1.00 68.62 77 ARG A N 1
ATOM 623 C CA . ARG A 1 77 ? 30.137 -1.245 -7.089 1.00 68.62 77 ARG A CA 1
ATOM 624 C C . ARG A 1 77 ? 29.327 -0.061 -6.566 1.00 68.62 77 ARG A C 1
ATOM 626 O O . ARG A 1 77 ? 29.869 0.761 -5.842 1.00 68.62 77 ARG A O 1
ATOM 633 N N . PHE A 1 78 ? 28.066 0.074 -6.968 1.00 65.44 78 PHE A N 1
ATOM 634 C CA . PHE A 1 78 ? 27.176 1.101 -6.432 1.00 65.44 78 PHE A CA 1
ATOM 635 C C . PHE A 1 78 ? 26.852 0.827 -4.961 1.00 65.44 78 PHE A C 1
ATOM 637 O O . PHE A 1 78 ? 27.078 1.699 -4.132 1.00 65.44 78 PHE A O 1
ATOM 644 N N . CYS A 1 79 ? 26.428 -0.395 -4.629 1.00 57.25 79 CYS A N 1
ATOM 645 C CA . CYS A 1 79 ? 26.145 -0.793 -3.253 1.00 57.25 79 CYS A CA 1
ATOM 646 C C . CYS A 1 79 ? 27.384 -0.681 -2.357 1.00 57.25 79 CYS A C 1
ATOM 648 O O . CYS A 1 79 ? 27.274 -0.172 -1.255 1.00 57.25 79 CYS A O 1
ATOM 650 N N . LEU A 1 80 ? 28.561 -1.102 -2.829 1.00 64.56 80 LEU A N 1
ATOM 651 C CA . LEU A 1 80 ? 29.806 -0.991 -2.063 1.00 64.56 80 LEU A CA 1
ATOM 652 C C . LEU A 1 80 ? 30.216 0.466 -1.838 1.00 64.56 80 LEU A C 1
ATOM 654 O O . LEU A 1 80 ? 30.500 0.823 -0.707 1.00 64.56 80 LEU A O 1
ATOM 658 N N . ARG A 1 81 ? 30.147 1.331 -2.860 1.00 61.16 81 ARG A N 1
ATOM 659 C CA . ARG A 1 8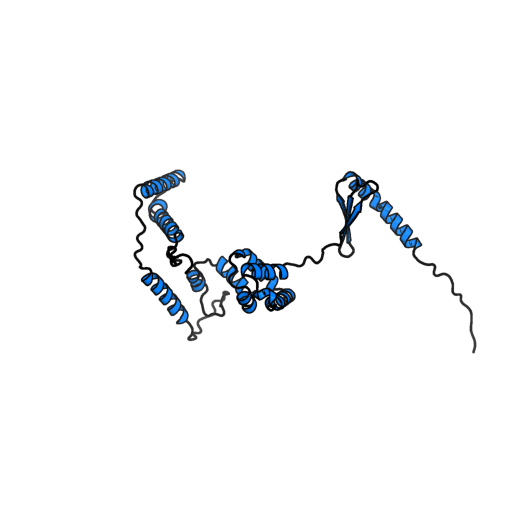1 ? 30.406 2.771 -2.676 1.00 61.16 81 ARG A CA 1
ATOM 660 C C . ARG A 1 81 ? 29.409 3.440 -1.738 1.00 61.16 81 ARG A C 1
ATOM 662 O O . ARG A 1 81 ? 29.790 4.351 -1.019 1.00 61.16 81 ARG A O 1
ATOM 669 N N . ALA A 1 82 ? 28.149 3.012 -1.764 1.00 55.09 82 ALA A N 1
ATOM 670 C CA . ALA A 1 82 ? 27.157 3.481 -0.808 1.00 55.09 82 ALA A CA 1
ATOM 671 C C . ALA A 1 82 ? 27.538 3.032 0.614 1.00 55.09 82 ALA A C 1
ATOM 673 O O . ALA A 1 82 ? 27.551 3.844 1.521 1.00 55.09 82 ALA A O 1
ATOM 674 N N . LEU A 1 83 ? 27.929 1.771 0.803 1.00 60.88 83 LEU A N 1
ATOM 675 C CA . LEU A 1 83 ? 28.333 1.242 2.112 1.00 60.88 83 LEU A CA 1
ATOM 676 C C . LEU A 1 83 ? 29.663 1.817 2.636 1.00 60.88 83 LEU A C 1
ATOM 678 O O . LEU A 1 83 ? 29.865 1.856 3.842 1.00 60.88 83 LEU A O 1
ATOM 682 N N . GLU A 1 84 ? 30.567 2.236 1.749 1.00 56.44 84 GLU A N 1
ATOM 683 C CA . GLU A 1 84 ? 31.842 2.888 2.089 1.00 56.44 84 GLU A CA 1
ATOM 684 C C . GLU A 1 84 ? 31.677 4.386 2.406 1.00 56.44 84 GLU A C 1
ATOM 686 O O . GLU A 1 84 ? 32.579 4.999 2.976 1.00 56.44 84 GLU A O 1
ATOM 691 N N . ALA A 1 85 ? 30.536 4.983 2.054 1.00 56.31 85 ALA A N 1
ATOM 692 C CA . ALA A 1 85 ? 30.194 6.356 2.388 1.00 56.31 85 ALA A CA 1
ATOM 693 C C . ALA A 1 85 ? 29.371 6.387 3.688 1.00 56.31 85 ALA A C 1
ATOM 695 O O . ALA A 1 85 ? 28.156 6.247 3.624 1.00 56.31 85 ALA A O 1
ATOM 696 N N . GLU A 1 86 ? 30.055 6.496 4.838 1.00 48.59 86 GLU A N 1
ATOM 697 C CA . GLU A 1 86 ? 29.704 7.230 6.087 1.00 48.59 86 GLU A CA 1
ATOM 698 C C . GLU A 1 86 ? 30.491 6.654 7.304 1.00 48.59 86 GLU A C 1
ATOM 700 O O . GLU A 1 86 ? 30.548 5.428 7.439 1.00 48.59 86 GLU A O 1
ATOM 705 N N . PRO A 1 87 ? 30.999 7.455 8.279 1.00 56.81 87 PRO A N 1
ATOM 706 C CA . PRO A 1 87 ? 31.290 8.899 8.256 1.00 56.81 87 PRO A CA 1
ATOM 707 C C . PRO A 1 87 ? 32.679 9.300 8.824 1.00 56.81 87 PRO A C 1
ATOM 709 O O . PRO A 1 87 ? 33.126 8.780 9.844 1.00 56.81 87 PRO A O 1
ATOM 712 N N . GLU A 1 88 ? 33.284 10.363 8.279 1.00 38.62 88 GLU A N 1
ATOM 713 C CA . GLU A 1 88 ? 34.009 11.336 9.114 1.00 38.62 88 GLU A CA 1
ATOM 714 C C . GLU A 1 88 ? 33.287 12.685 9.057 1.00 38.62 88 GLU A C 1
ATOM 716 O O . GLU A 1 88 ? 33.051 13.281 8.005 1.00 38.62 88 GLU A O 1
ATOM 721 N N . THR A 1 89 ? 32.906 13.141 10.244 1.00 44.06 89 THR A N 1
ATOM 722 C CA . THR A 1 89 ? 32.205 14.385 10.533 1.00 44.06 89 THR A CA 1
ATOM 723 C C . THR A 1 89 ? 32.950 15.597 9.978 1.00 44.06 89 THR A C 1
ATOM 725 O O . THR A 1 89 ? 33.958 16.019 10.542 1.00 44.06 89 THR A O 1
ATOM 728 N N . THR A 1 90 ? 32.407 16.229 8.939 1.00 40.06 90 THR A N 1
ATOM 729 C CA . THR A 1 90 ? 32.758 17.613 8.597 1.00 40.06 90 THR A CA 1
ATOM 730 C C . THR A 1 90 ? 31.573 18.511 8.955 1.00 40.06 90 THR A C 1
ATOM 732 O O . THR A 1 90 ? 30.504 18.360 8.361 1.00 40.06 90 THR A O 1
ATOM 735 N N . PRO A 1 91 ? 31.700 19.444 9.919 1.00 44.81 91 PRO A N 1
ATOM 736 C CA . PRO A 1 91 ? 30.621 20.356 10.263 1.00 44.81 91 PRO A CA 1
ATOM 737 C C . PRO A 1 91 ? 30.549 21.458 9.203 1.00 44.81 91 PRO A C 1
ATOM 739 O O . PRO A 1 91 ? 31.120 22.535 9.359 1.00 44.81 91 PRO A O 1
ATOM 742 N N . LEU A 1 92 ? 29.841 21.194 8.106 1.00 37.25 92 LEU A N 1
ATOM 743 C CA . LEU A 1 92 ? 29.509 22.206 7.111 1.00 37.25 92 LEU A CA 1
ATOM 744 C C . LEU A 1 92 ? 28.008 22.477 7.124 1.00 37.25 92 LEU A C 1
ATOM 746 O O . LEU A 1 92 ? 27.196 21.727 6.603 1.00 37.25 92 LEU A O 1
ATOM 750 N N . GLN A 1 93 ? 27.714 23.593 7.790 1.00 36.22 93 GLN A N 1
ATOM 751 C CA . GLN A 1 93 ? 26.612 24.523 7.576 1.00 36.22 93 GLN A CA 1
ATOM 752 C C . GLN A 1 93 ? 25.212 23.927 7.410 1.00 36.22 93 GLN A C 1
ATOM 754 O O . GLN A 1 93 ? 24.833 23.393 6.373 1.00 36.22 93 GLN A O 1
ATOM 759 N N . ARG A 1 94 ? 24.402 24.199 8.444 1.00 35.75 94 ARG A N 1
ATOM 760 C CA . ARG A 1 94 ? 22.939 24.274 8.400 1.00 35.75 94 ARG A CA 1
ATOM 761 C C . ARG A 1 94 ? 22.467 24.842 7.056 1.00 35.75 94 ARG A C 1
ATOM 763 O O . ARG A 1 94 ? 22.377 26.056 6.896 1.00 35.75 94 ARG A O 1
ATOM 770 N N . THR A 1 95 ? 22.085 23.969 6.135 1.00 35.19 95 THR A N 1
ATOM 771 C CA . THR A 1 95 ? 20.978 24.275 5.241 1.00 35.19 95 THR A CA 1
ATOM 772 C C . THR A 1 95 ? 19.762 23.652 5.900 1.00 35.19 95 THR A C 1
ATOM 774 O O . THR A 1 95 ? 19.617 22.441 6.048 1.00 35.19 95 THR A O 1
ATOM 777 N N . SER A 1 96 ? 18.957 24.530 6.477 1.00 41.81 96 SER A N 1
ATOM 778 C CA . SER A 1 96 ? 17.642 24.217 6.992 1.00 41.81 96 SER A CA 1
ATOM 779 C C . SER A 1 96 ? 16.757 23.825 5.816 1.00 41.81 96 SER A C 1
ATOM 781 O O . SER A 1 96 ? 16.130 24.691 5.218 1.00 41.81 96 SER A O 1
ATOM 783 N N . ASP A 1 97 ? 16.708 22.541 5.479 1.00 35.81 97 ASP A N 1
ATOM 784 C CA . ASP A 1 97 ? 15.467 21.979 4.971 1.00 35.81 97 ASP A CA 1
ATOM 785 C C . ASP A 1 97 ? 15.368 20.480 5.259 1.00 35.81 97 ASP A C 1
ATOM 787 O O . ASP A 1 97 ? 16.326 19.715 5.159 1.00 35.81 97 ASP A O 1
ATOM 791 N N . ALA A 1 98 ? 14.195 20.083 5.730 1.00 47.06 98 ALA A N 1
ATOM 792 C CA . ALA A 1 98 ? 13.936 18.819 6.397 1.00 47.06 98 ALA A CA 1
ATOM 793 C C . ALA A 1 98 ? 14.298 17.574 5.563 1.00 47.06 98 ALA A C 1
ATOM 795 O O . ALA A 1 98 ? 13.731 17.339 4.492 1.00 47.06 98 ALA A O 1
ATOM 796 N N . GLY A 1 99 ? 15.129 16.686 6.122 1.00 42.53 99 GLY A N 1
ATOM 797 C CA . GLY A 1 99 ? 15.225 15.313 5.618 1.00 42.53 99 GLY A CA 1
ATOM 798 C C . GLY A 1 99 ? 16.533 14.575 5.868 1.00 42.53 99 GLY A C 1
ATOM 799 O O . GLY A 1 99 ? 17.047 13.976 4.931 1.00 42.53 99 GLY A O 1
ATOM 800 N N . HIS A 1 100 ? 17.053 14.572 7.095 1.00 40.59 100 HIS A N 1
ATOM 801 C CA . HIS A 1 100 ? 18.041 13.565 7.490 1.00 40.59 100 HIS A CA 1
ATOM 802 C C . HIS A 1 100 ? 17.310 12.235 7.743 1.00 40.59 100 HIS A C 1
ATOM 804 O O . HIS A 1 100 ? 16.316 12.200 8.478 1.00 40.59 100 HIS A O 1
ATOM 810 N N . TYR A 1 101 ? 17.750 11.155 7.100 1.00 49.09 101 TYR A N 1
ATOM 811 C CA . TYR A 1 101 ? 17.291 9.803 7.407 1.00 49.09 101 TYR A CA 1
ATOM 812 C C . TYR A 1 101 ? 18.323 9.116 8.283 1.00 49.09 101 TYR A C 1
ATOM 814 O O . TYR A 1 101 ? 19.513 9.198 8.007 1.00 49.09 101 TYR A O 1
ATOM 822 N N . ASP A 1 102 ? 17.835 8.411 9.299 1.00 45.88 102 ASP A N 1
ATOM 823 C CA . ASP A 1 102 ? 18.596 7.717 10.351 1.00 45.88 102 ASP A CA 1
ATOM 824 C C . ASP A 1 102 ? 19.595 6.652 9.852 1.00 45.88 102 ASP A C 1
ATOM 826 O O . ASP A 1 102 ? 20.268 6.007 10.645 1.00 45.88 102 ASP A O 1
ATOM 830 N N . SER A 1 103 ? 19.693 6.439 8.538 1.00 49.78 103 SER A N 1
ATOM 831 C CA . SER A 1 103 ? 20.523 5.414 7.906 1.00 49.78 103 SER A CA 1
ATOM 832 C C . SER A 1 103 ? 21.711 5.972 7.110 1.00 49.78 103 SER A C 1
ATOM 834 O O . SER A 1 103 ? 22.282 5.234 6.319 1.00 49.78 103 SER A O 1
ATOM 836 N N . GLY A 1 104 ? 22.053 7.261 7.248 1.00 53.38 104 GLY A N 1
ATO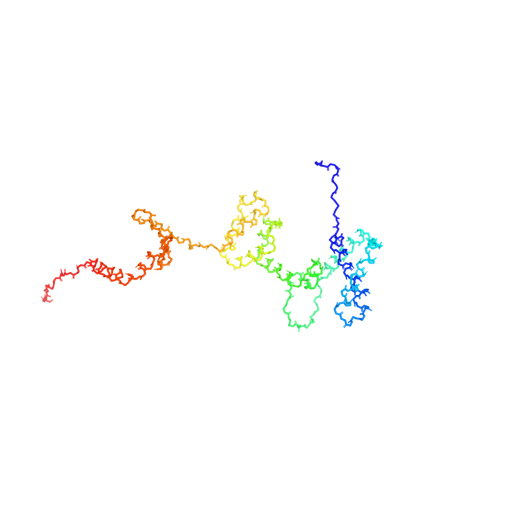M 837 C CA . GLY A 1 104 ? 23.252 7.865 6.632 1.00 53.38 104 GLY A CA 1
ATOM 838 C C . GLY A 1 104 ? 23.184 8.120 5.116 1.00 53.38 104 GLY A C 1
ATOM 839 O O . GLY A 1 104 ? 24.101 8.691 4.542 1.00 53.38 104 GLY A O 1
ATOM 840 N N . PHE A 1 105 ? 22.093 7.749 4.441 1.00 59.84 105 PHE A N 1
ATOM 841 C CA . PHE A 1 105 ? 21.960 7.906 2.988 1.00 59.84 105 PHE A CA 1
ATOM 842 C C . PHE A 1 105 ? 21.150 9.141 2.586 1.00 59.84 105 PHE A C 1
ATOM 844 O O . PHE A 1 105 ? 20.065 9.401 3.118 1.00 59.84 105 PHE A O 1
ATOM 851 N N . GLU A 1 106 ? 21.632 9.859 1.569 1.00 66.56 106 GLU A N 1
ATOM 852 C CA . GLU A 1 106 ? 20.902 10.971 0.959 1.00 66.56 106 GLU A CA 1
ATOM 853 C C . GLU A 1 106 ? 19.620 10.479 0.257 1.00 66.56 106 GLU A C 1
ATOM 855 O O . GLU A 1 106 ? 19.576 9.405 -0.349 1.00 66.56 106 GLU A O 1
ATOM 860 N N . ARG A 1 107 ? 18.550 11.288 0.290 1.00 58.81 107 ARG A N 1
ATOM 861 C CA . ARG A 1 107 ? 17.248 10.940 -0.310 1.00 58.81 107 ARG A CA 1
ATOM 862 C C . ARG A 1 107 ? 17.361 10.594 -1.795 1.00 58.81 107 ARG A C 1
ATOM 864 O O . ARG A 1 107 ? 16.678 9.682 -2.246 1.00 58.81 107 ARG A O 1
ATOM 871 N N . SER A 1 108 ? 18.180 11.337 -2.536 1.00 67.31 108 SER A N 1
ATOM 872 C CA . SER A 1 108 ? 18.426 11.155 -3.972 1.00 67.31 108 SER A CA 1
ATOM 873 C C . SER A 1 108 ? 19.012 9.771 -4.274 1.00 67.31 108 SER A C 1
ATOM 875 O O . SER A 1 108 ? 18.497 9.061 -5.132 1.00 67.31 108 SER A O 1
ATOM 877 N N . VAL A 1 109 ? 19.987 9.329 -3.477 1.00 69.50 109 VAL A N 1
ATOM 878 C CA . VAL A 1 109 ? 20.614 8.004 -3.583 1.00 69.50 109 VAL A CA 1
ATOM 879 C C . VAL A 1 109 ? 19.588 6.887 -3.395 1.00 69.50 109 VAL A C 1
ATOM 881 O O . VAL A 1 109 ? 19.601 5.904 -4.134 1.00 69.50 109 VAL A O 1
ATOM 884 N N . ILE A 1 110 ? 18.665 7.040 -2.441 1.00 62.25 110 ILE A N 1
ATOM 885 C CA . ILE A 1 110 ? 17.608 6.048 -2.195 1.00 62.25 110 ILE A CA 1
ATOM 886 C C . ILE A 1 110 ? 16.593 6.021 -3.352 1.00 62.25 110 ILE A C 1
ATOM 888 O O . ILE A 1 110 ? 16.163 4.942 -3.761 1.00 62.25 110 ILE A O 1
ATOM 892 N N . ILE A 1 111 ? 16.222 7.187 -3.895 1.00 69.06 111 ILE A N 1
ATOM 893 C CA . ILE A 1 111 ? 15.335 7.307 -5.069 1.00 69.06 111 ILE A CA 1
ATOM 894 C C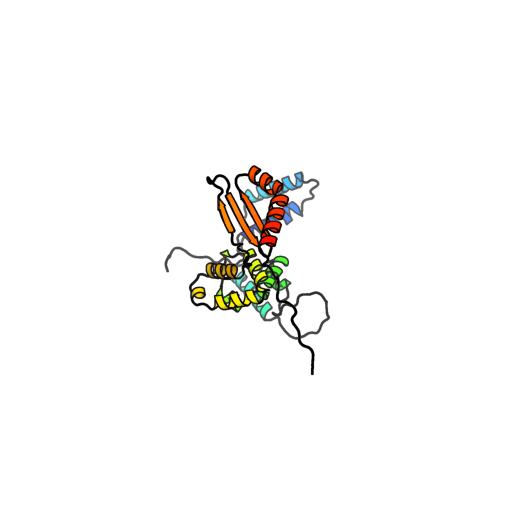 . ILE A 1 111 ? 15.937 6.556 -6.260 1.00 69.06 111 ILE A C 1
ATOM 896 O O . ILE A 1 111 ? 15.260 5.716 -6.857 1.00 69.06 111 ILE A O 1
ATOM 900 N N . ASP A 1 112 ? 17.216 6.802 -6.546 1.00 65.81 112 ASP A N 1
ATOM 901 C CA . ASP A 1 112 ? 17.931 6.184 -7.662 1.00 65.81 112 ASP A CA 1
ATOM 902 C C . ASP A 1 112 ? 18.088 4.669 -7.465 1.00 65.81 112 ASP A C 1
ATOM 904 O O . ASP A 1 112 ? 17.801 3.883 -8.372 1.00 65.81 112 ASP A O 1
ATOM 908 N N . ALA A 1 113 ? 18.480 4.237 -6.261 1.00 64.25 113 ALA A N 1
ATOM 909 C CA . ALA A 1 113 ? 18.669 2.825 -5.929 1.00 64.25 113 ALA A CA 1
ATOM 910 C C . ALA A 1 113 ? 17.374 2.010 -6.047 1.00 64.25 113 ALA A C 1
ATOM 912 O O . ALA A 1 113 ? 17.393 0.878 -6.532 1.00 64.25 113 ALA A O 1
ATOM 913 N N . LEU A 1 114 ? 16.250 2.588 -5.616 1.00 66.69 114 LEU A N 1
ATOM 914 C CA . LEU A 1 114 ? 14.934 1.956 -5.699 1.00 66.69 114 LEU A CA 1
ATOM 915 C C . LEU A 1 114 ? 14.248 2.191 -7.050 1.00 66.69 114 LEU A C 1
ATOM 917 O O . LEU A 1 114 ? 13.170 1.641 -7.271 1.00 66.69 114 LEU A O 1
ATOM 921 N N . SER A 1 115 ? 14.858 2.986 -7.941 1.00 72.12 115 SER A N 1
ATOM 922 C CA . SER A 1 115 ? 14.277 3.398 -9.227 1.00 72.12 115 SER A CA 1
ATOM 923 C C . SER A 1 115 ? 12.842 3.913 -9.061 1.00 72.12 115 SER A C 1
ATOM 925 O O . SER A 1 115 ? 11.923 3.502 -9.767 1.00 72.12 115 SER A O 1
ATOM 927 N N . THR A 1 116 ? 12.643 4.769 -8.061 1.00 75.12 116 THR A N 1
ATOM 928 C CA . THR A 1 116 ? 11.332 5.307 -7.682 1.00 75.12 116 THR A CA 1
ATOM 929 C C . THR A 1 116 ? 11.316 6.830 -7.815 1.00 75.12 116 THR A C 1
ATOM 931 O O . THR A 1 116 ? 12.294 7.419 -8.258 1.00 75.12 116 THR A O 1
ATOM 934 N N . ASP A 1 117 ? 10.214 7.491 -7.461 1.00 81.31 117 ASP A N 1
ATOM 935 C CA . ASP A 1 117 ? 10.127 8.953 -7.430 1.00 81.31 117 ASP A CA 1
ATOM 936 C C . ASP A 1 117 ? 10.100 9.501 -5.992 1.00 81.31 117 ASP A C 1
ATOM 938 O O . ASP A 1 117 ? 9.890 8.777 -5.014 1.00 81.31 117 ASP A O 1
ATOM 942 N N . LYS A 1 118 ? 10.298 10.818 -5.837 1.00 74.31 118 LYS A N 1
ATOM 943 C CA . LYS A 1 118 ? 10.298 11.491 -4.524 1.00 74.31 118 LYS A CA 1
ATOM 944 C C . LYS A 1 118 ? 9.005 11.244 -3.739 1.00 74.31 118 LYS A C 1
ATOM 946 O O . LYS A 1 118 ? 9.051 11.085 -2.516 1.00 74.31 118 LYS A O 1
ATOM 951 N N . GLY A 1 119 ? 7.856 11.249 -4.407 1.00 76.75 119 GLY A N 1
ATOM 952 C CA . GLY A 1 119 ? 6.550 11.029 -3.797 1.00 76.75 119 GLY A CA 1
ATOM 953 C C . GLY A 1 119 ? 6.351 9.579 -3.368 1.00 76.75 119 GLY A C 1
ATOM 954 O O . GLY A 1 119 ? 5.821 9.329 -2.284 1.00 76.75 119 GLY A O 1
ATOM 955 N N . GLU A 1 120 ? 6.797 8.620 -4.173 1.00 70.81 120 GLU A N 1
ATOM 956 C CA . GLU A 1 120 ? 6.736 7.201 -3.832 1.00 70.81 120 GLU A CA 1
ATOM 957 C C . GLU A 1 120 ? 7.707 6.828 -2.706 1.00 70.81 120 GLU A C 1
ATOM 959 O O . GLU A 1 120 ? 7.272 6.200 -1.737 1.00 70.81 120 GLU A O 1
ATOM 964 N N . LEU A 1 121 ? 8.948 7.325 -2.723 1.00 73.62 121 LEU A N 1
ATOM 965 C CA . LEU A 1 121 ? 9.873 7.142 -1.602 1.00 73.62 121 LEU A CA 1
ATOM 966 C C . LEU A 1 121 ? 9.285 7.691 -0.293 1.00 73.62 121 LEU A C 1
ATOM 968 O O . LEU A 1 121 ? 9.348 7.042 0.748 1.00 73.62 121 LEU A O 1
ATOM 972 N N . SER A 1 122 ? 8.648 8.864 -0.342 1.00 73.56 122 SER A N 1
ATOM 973 C CA . SER A 1 122 ? 7.998 9.459 0.835 1.00 73.56 122 SER A CA 1
ATOM 974 C C . SER A 1 122 ? 6.905 8.557 1.416 1.00 73.56 122 SER A C 1
ATOM 976 O O . SER A 1 122 ? 6.784 8.435 2.633 1.00 73.56 122 SER A O 1
ATOM 978 N N . LYS A 1 123 ? 6.127 7.898 0.550 1.00 76.81 123 LYS A N 1
ATOM 979 C CA . LYS A 1 123 ? 5.075 6.953 0.949 1.00 76.81 123 LYS A CA 1
ATOM 980 C C . LYS A 1 123 ? 5.666 5.682 1.559 1.00 76.81 123 LYS A C 1
ATOM 982 O O . LYS A 1 123 ? 5.168 5.230 2.584 1.00 76.81 123 LYS A O 1
ATOM 987 N N . LEU A 1 124 ? 6.724 5.124 0.967 1.00 72.62 124 LEU A N 1
ATOM 988 C CA . LEU A 1 124 ? 7.404 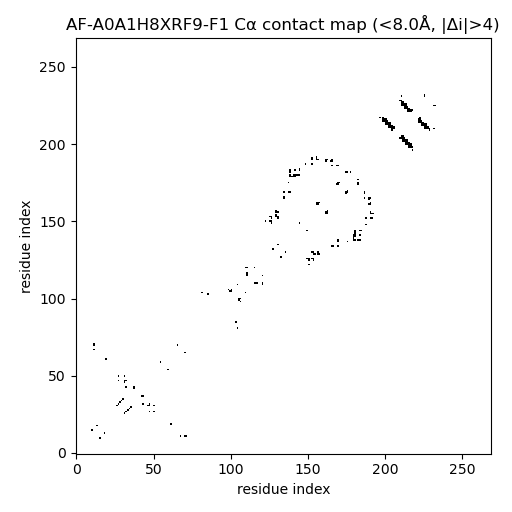3.935 1.496 1.00 72.62 124 LEU A CA 1
ATOM 989 C C . LEU A 1 124 ? 7.996 4.200 2.886 1.00 72.62 124 LEU A C 1
ATOM 991 O O . LEU A 1 124 ? 7.804 3.405 3.802 1.00 72.62 124 LEU A O 1
ATOM 995 N N . ILE A 1 125 ? 8.624 5.361 3.067 1.00 74.38 125 ILE A N 1
ATOM 996 C CA . ILE A 1 125 ? 9.183 5.783 4.356 1.00 74.38 125 ILE A CA 1
ATOM 997 C C . ILE A 1 125 ? 8.087 5.978 5.403 1.00 74.38 125 ILE A C 1
ATOM 999 O O . ILE A 1 125 ? 8.274 5.603 6.558 1.00 74.38 125 ILE A O 1
ATOM 1003 N N . ALA A 1 126 ? 6.937 6.537 5.018 1.00 75.06 126 ALA A N 1
ATOM 1004 C CA . ALA A 1 126 ? 5.810 6.680 5.934 1.00 75.06 126 ALA A CA 1
ATOM 1005 C C . ALA A 1 126 ? 5.341 5.321 6.477 1.00 75.06 126 ALA A C 1
ATOM 1007 O O . ALA A 1 126 ? 5.069 5.208 7.668 1.00 75.06 126 ALA A O 1
ATOM 1008 N N . VAL A 1 127 ? 5.305 4.283 5.632 1.00 77.62 127 VAL A N 1
ATOM 1009 C CA . VAL A 1 127 ? 4.983 2.917 6.072 1.00 77.62 127 VAL A CA 1
ATOM 1010 C C . VAL A 1 127 ? 6.075 2.367 6.988 1.00 77.62 127 VAL A C 1
ATOM 1012 O O . VAL A 1 127 ? 5.757 1.903 8.077 1.00 77.62 127 VAL A O 1
ATOM 1015 N N . ALA A 1 128 ? 7.344 2.469 6.584 1.00 77.31 128 ALA A N 1
ATOM 1016 C CA . ALA A 1 128 ? 8.474 1.936 7.348 1.00 77.31 128 ALA A CA 1
ATOM 1017 C C . ALA A 1 128 ? 8.614 2.564 8.746 1.00 77.31 128 ALA A C 1
ATOM 1019 O O . ALA A 1 128 ? 9.012 1.890 9.686 1.00 77.31 128 ALA A O 1
ATOM 1020 N N . ARG A 1 129 ? 8.260 3.846 8.903 1.00 79.00 129 ARG A N 1
ATOM 1021 C CA . ARG A 1 129 ? 8.277 4.532 10.206 1.00 79.00 129 ARG A CA 1
ATOM 1022 C C . ARG A 1 129 ? 7.069 4.215 11.079 1.00 79.00 129 ARG A C 1
ATOM 1024 O O . ARG A 1 129 ? 7.172 4.278 12.297 1.00 79.00 129 ARG A O 1
ATOM 1031 N N . ALA A 1 130 ? 5.916 3.964 10.468 1.00 80.38 130 ALA A N 1
ATOM 1032 C CA . ALA A 1 130 ? 4.671 3.767 11.201 1.00 80.38 130 ALA A CA 1
ATOM 1033 C C . ALA A 1 130 ? 4.449 2.313 11.628 1.00 80.38 130 ALA A C 1
ATOM 1035 O O . ALA A 1 130 ? 3.737 2.072 12.598 1.00 80.38 130 ALA A O 1
ATOM 1036 N N . VAL A 1 131 ? 5.010 1.346 10.897 1.00 82.62 131 VAL A N 1
ATOM 1037 C CA . VAL A 1 131 ? 4.843 -0.082 11.182 1.00 82.62 131 VAL A CA 1
ATOM 1038 C C . VAL A 1 131 ? 6.155 -0.638 11.747 1.00 82.62 131 VAL A C 1
ATOM 1040 O O . VAL A 1 131 ? 7.138 -0.684 11.010 1.00 82.62 131 VAL A O 1
ATOM 1043 N N . PRO A 1 132 ? 6.187 -1.08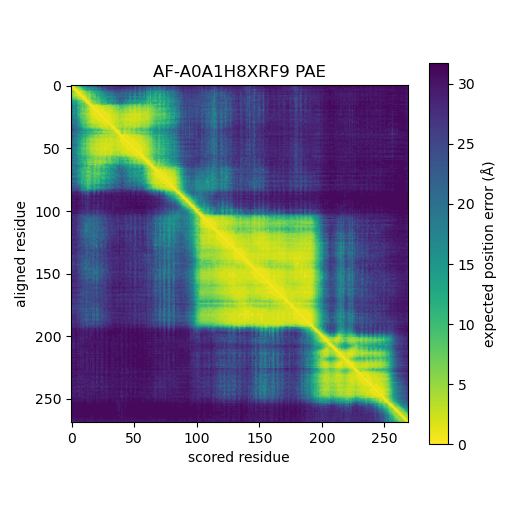6 13.017 1.00 81.12 132 PRO A N 1
ATOM 1044 C CA . PRO A 1 132 ? 7.371 -1.695 13.620 1.00 81.12 132 PRO A CA 1
ATOM 1045 C C . PRO A 1 132 ? 7.943 -2.857 12.797 1.00 81.12 132 PRO A C 1
ATOM 1047 O O . PRO A 1 132 ? 7.195 -3.685 12.265 1.00 81.12 132 PRO A O 1
ATOM 1050 N N . GLU A 1 133 ? 9.274 -2.975 12.749 1.00 75.31 133 GLU A N 1
ATOM 1051 C CA . GLU A 1 133 ? 9.957 -4.052 12.013 1.00 75.31 133 GLU A CA 1
ATOM 1052 C C . GLU A 1 133 ? 9.547 -5.450 12.490 1.00 75.31 133 GLU A C 1
ATOM 1054 O O . GLU A 1 133 ? 9.457 -6.376 11.685 1.00 75.31 133 GLU A O 1
ATOM 1059 N N . SER A 1 134 ? 9.235 -5.611 13.779 1.00 78.25 134 SER A N 1
ATOM 1060 C CA . SER A 1 134 ? 8.720 -6.863 14.346 1.00 78.25 134 SER A CA 1
ATOM 1061 C C . SER A 1 134 ? 7.451 -7.342 13.630 1.00 78.25 134 SER A C 1
ATOM 1063 O O . SER A 1 134 ? 7.328 -8.526 13.310 1.00 78.25 134 SER A O 1
ATOM 1065 N N . ILE A 1 135 ? 6.541 -6.418 13.310 1.00 80.88 135 ILE A N 1
ATOM 1066 C CA . ILE A 1 135 ? 5.296 -6.695 12.590 1.00 80.88 135 ILE A CA 1
ATOM 1067 C C . ILE A 1 135 ? 5.583 -6.944 11.108 1.00 80.88 135 ILE A C 1
ATOM 1069 O O . ILE A 1 135 ? 5.090 -7.926 10.550 1.00 80.88 135 ILE A O 1
ATOM 1073 N N . VAL A 1 136 ? 6.404 -6.102 10.469 1.00 80.00 136 VAL A N 1
ATOM 1074 C CA . VAL A 1 136 ? 6.761 -6.256 9.045 1.00 80.00 136 VAL A CA 1
ATOM 1075 C C . VAL A 1 136 ? 7.412 -7.617 8.790 1.00 80.00 136 VAL A C 1
ATOM 1077 O O . VAL A 1 136 ? 6.999 -8.338 7.880 1.00 80.00 136 VAL A O 1
ATOM 1080 N N . ASN A 1 137 ? 8.364 -8.014 9.635 1.00 80.31 137 ASN A N 1
ATOM 1081 C CA . ASN A 1 137 ? 9.061 -9.293 9.533 1.00 80.31 137 ASN A CA 1
ATOM 1082 C C . ASN A 1 137 ? 8.130 -10.484 9.781 1.00 80.31 137 ASN A C 1
ATOM 1084 O O . ASN A 1 137 ? 8.274 -11.523 9.134 1.00 80.31 137 ASN A O 1
ATOM 1088 N N . ARG A 1 138 ? 7.145 -10.346 10.680 1.00 81.25 138 ARG A N 1
ATOM 1089 C CA . ARG A 1 138 ? 6.178 -11.418 10.936 1.00 81.25 138 ARG A CA 1
ATOM 1090 C C . ARG A 1 138 ? 5.156 -11.562 9.811 1.00 81.25 138 ARG A C 1
ATOM 1092 O O . ARG A 1 138 ? 4.782 -12.690 9.495 1.00 81.25 138 ARG A O 1
ATOM 1099 N N . ILE A 1 139 ? 4.735 -10.468 9.173 1.00 83.44 139 ILE A N 1
ATOM 1100 C CA . ILE A 1 139 ? 3.880 -10.518 7.976 1.00 83.44 139 ILE A CA 1
ATOM 1101 C C . ILE A 1 139 ? 4.653 -11.123 6.795 1.00 83.44 139 ILE A C 1
ATOM 1103 O O . ILE A 1 139 ? 4.160 -12.037 6.133 1.00 83.44 139 ILE A O 1
ATOM 1107 N N . GLY A 1 140 ? 5.883 -10.659 6.567 1.00 77.81 140 GLY A N 1
ATOM 1108 C CA . GLY A 1 140 ? 6.701 -11.058 5.426 1.00 77.81 140 GLY A CA 1
ATOM 1109 C C . GLY A 1 140 ? 6.232 -10.441 4.096 1.00 77.81 140 GLY A C 1
ATOM 1110 O O . GLY A 1 140 ? 5.407 -9.524 4.075 1.00 77.81 140 GLY A O 1
ATOM 1111 N N . PRO A 1 141 ? 6.761 -10.911 2.951 1.00 77.69 141 PRO A N 1
ATOM 1112 C CA . PRO A 1 141 ? 6.435 -10.344 1.644 1.00 77.69 141 PRO A CA 1
ATOM 1113 C C . PRO A 1 141 ? 4.972 -10.626 1.268 1.00 77.69 141 PRO A C 1
ATOM 1115 O O . PRO A 1 141 ? 4.626 -11.758 0.938 1.00 77.69 141 PRO A O 1
ATOM 1118 N N . ALA A 1 142 ? 4.121 -9.595 1.291 1.00 80.12 142 ALA A N 1
ATOM 1119 C CA . ALA A 1 142 ? 2.688 -9.665 0.974 1.00 80.12 142 ALA A CA 1
ATOM 1120 C C . ALA A 1 142 ? 2.366 -8.949 -0.361 1.00 80.12 142 ALA A C 1
ATOM 1122 O O . ALA A 1 142 ? 1.916 -7.795 -0.359 1.00 80.12 142 ALA A O 1
ATOM 1123 N N . PRO A 1 143 ? 2.638 -9.574 -1.524 1.00 72.81 143 PRO A N 1
ATOM 1124 C CA . PRO A 1 143 ? 2.518 -8.924 -2.830 1.00 72.81 143 PRO A CA 1
ATOM 1125 C C . PRO A 1 143 ? 1.077 -8.537 -3.195 1.00 72.81 143 PRO A C 1
ATOM 1127 O O . PRO A 1 143 ? 0.878 -7.539 -3.888 1.00 72.81 143 PRO A O 1
ATOM 1130 N N . LYS A 1 144 ? 0.056 -9.261 -2.711 1.00 80.00 144 LYS A N 1
ATOM 1131 C CA . LYS A 1 144 ? -1.358 -8.965 -3.018 1.00 80.00 144 LYS A CA 1
ATOM 1132 C C . LYS A 1 144 ? -1.931 -7.834 -2.165 1.00 80.00 144 LYS A C 1
ATOM 1134 O O . LYS A 1 144 ? -3.023 -7.340 -2.448 1.00 80.00 144 LYS A O 1
ATOM 1139 N N . ALA A 1 145 ? -1.229 -7.411 -1.114 1.00 80.69 145 ALA A N 1
ATOM 1140 C CA . ALA A 1 145 ? -1.632 -6.259 -0.314 1.00 80.69 145 ALA A CA 1
ATOM 1141 C C . ALA A 1 145 ? -1.618 -4.973 -1.154 1.00 80.69 145 ALA A C 1
ATOM 1143 O O . ALA A 1 145 ? -2.554 -4.172 -1.110 1.00 80.69 145 ALA A O 1
ATOM 1144 N N . GLY A 1 146 ? -0.564 -4.793 -1.949 1.00 78.31 146 GLY A N 1
ATOM 1145 C CA . GLY A 1 146 ? -0.339 -3.572 -2.710 1.00 78.31 146 GLY A CA 1
ATOM 1146 C C . GLY A 1 146 ? -0.117 -2.333 -1.830 1.00 78.31 146 GLY A C 1
ATOM 1147 O O . GLY A 1 146 ? -0.456 -2.268 -0.646 1.00 78.31 146 GLY A O 1
ATOM 1148 N N . ARG A 1 147 ? 0.449 -1.287 -2.435 1.00 79.50 147 ARG A N 1
ATOM 1149 C CA . ARG A 1 147 ? 0.902 -0.069 -1.738 1.00 79.50 147 ARG A CA 1
ATOM 1150 C C . ARG A 1 147 ? -0.204 0.636 -0.943 1.00 79.50 147 ARG A C 1
ATOM 1152 O O . ARG A 1 147 ? 0.017 1.085 0.177 1.00 79.50 147 ARG A O 1
ATOM 1159 N N . ARG A 1 148 ? -1.413 0.726 -1.512 1.00 83.50 148 ARG A N 1
ATOM 1160 C CA . ARG A 1 148 ? -2.540 1.458 -0.905 1.00 83.50 148 ARG A CA 1
ATOM 1161 C C . ARG A 1 148 ? -2.950 0.874 0.447 1.00 83.50 148 ARG A C 1
ATOM 1163 O O . ARG A 1 148 ? -3.257 1.631 1.361 1.00 83.50 148 ARG A O 1
ATOM 1170 N N . ARG A 1 149 ? -2.956 -0.455 0.582 1.00 86.12 149 ARG A N 1
ATOM 1171 C CA . ARG A 1 149 ? -3.358 -1.115 1.833 1.00 86.12 149 ARG A CA 1
ATOM 1172 C C . ARG A 1 149 ? -2.279 -0.982 2.906 1.00 86.12 149 ARG A C 1
ATOM 1174 O O . ARG A 1 149 ? -2.626 -0.772 4.060 1.00 86.12 149 ARG A O 1
ATOM 1181 N N . TRP A 1 150 ? -1.001 -1.018 2.528 1.00 85.94 150 TRP A N 1
ATOM 1182 C CA . TRP A 1 150 ? 0.112 -0.732 3.441 1.00 85.94 150 TRP A CA 1
ATOM 1183 C C . TRP A 1 150 ? 0.073 0.697 3.990 1.00 85.94 150 TRP A C 1
ATOM 1185 O O . TRP A 1 150 ? 0.270 0.896 5.183 1.00 85.94 150 TRP A O 1
ATOM 1195 N N . LEU A 1 151 ? -0.258 1.684 3.152 1.00 87.06 151 LEU A N 1
ATOM 1196 C CA . LEU A 1 151 ? -0.453 3.067 3.600 1.00 87.06 151 LEU A CA 1
ATOM 1197 C C . LEU A 1 151 ? -1.645 3.209 4.554 1.00 87.06 151 LEU A C 1
ATOM 1199 O O . LEU A 1 151 ? -1.550 3.915 5.551 1.00 87.06 151 LEU A O 1
ATOM 1203 N N . ALA A 1 152 ? -2.752 2.515 4.275 1.00 89.69 152 ALA A N 1
ATOM 1204 C CA . ALA A 1 152 ? -3.905 2.506 5.170 1.00 89.69 152 ALA A CA 1
ATOM 1205 C C . ALA A 1 152 ? -3.566 1.876 6.532 1.00 89.69 152 ALA A C 1
ATOM 1207 O O . ALA A 1 152 ? -3.953 2.419 7.562 1.00 89.69 152 ALA A O 1
ATOM 1208 N N . LEU A 1 153 ? -2.809 0.773 6.539 1.00 89.50 153 LEU A N 1
ATOM 1209 C CA . LEU A 1 153 ? -2.310 0.153 7.765 1.00 89.50 153 LEU A CA 1
ATOM 1210 C C . LEU A 1 153 ? -1.407 1.118 8.544 1.00 89.50 153 LEU A C 1
ATOM 1212 O O . LEU A 1 153 ? -1.634 1.329 9.729 1.00 89.50 153 LEU A O 1
ATOM 1216 N N . ALA A 1 154 ? -0.439 1.749 7.874 1.00 88.50 154 ALA A N 1
ATOM 1217 C CA . ALA A 1 154 ? 0.462 2.730 8.478 1.00 88.50 154 ALA A CA 1
ATOM 1218 C C . ALA A 1 154 ? -0.292 3.880 9.165 1.00 88.50 154 ALA A C 1
ATOM 1220 O O . ALA A 1 154 ? 0.094 4.308 10.249 1.00 88.50 154 ALA A O 1
ATOM 1221 N N . GLU A 1 155 ? -1.398 4.350 8.582 1.00 91.12 155 GLU A N 1
ATOM 1222 C CA . GLU A 1 155 ? -2.232 5.376 9.213 1.00 91.12 155 GLU A CA 1
ATOM 1223 C C . GLU A 1 155 ? -2.888 4.882 10.510 1.00 91.12 155 GLU A C 1
ATOM 1225 O O . GLU A 1 155 ? -2.931 5.611 11.499 1.00 91.12 155 GLU A O 1
ATOM 1230 N N . GLN A 1 156 ? -3.364 3.634 10.536 1.00 91.00 156 GLN A N 1
ATOM 1231 C CA . GLN A 1 156 ? -4.000 3.054 11.725 1.00 91.00 156 GLN A CA 1
ATOM 1232 C C . GLN A 1 156 ? -2.991 2.721 12.829 1.00 91.00 156 GLN A C 1
ATOM 1234 O O . GLN A 1 156 ? -3.299 2.913 14.004 1.00 91.00 156 GLN A O 1
ATOM 1239 N N . MET A 1 157 ? -1.774 2.309 12.466 1.00 89.12 157 MET A N 1
ATOM 1240 C CA . MET A 1 157 ? -0.693 1.996 13.411 1.00 89.12 157 MET A CA 1
ATOM 1241 C C . MET A 1 157 ? -0.209 3.211 14.215 1.00 89.12 157 MET A C 1
ATOM 1243 O O . MET A 1 157 ? 0.383 3.042 15.276 1.00 89.12 157 MET A O 1
ATOM 1247 N N . LYS A 1 158 ? -0.532 4.443 13.792 1.00 89.00 158 LYS A N 1
ATOM 1248 C CA . LYS A 1 158 ? -0.305 5.656 14.602 1.00 89.00 158 LYS A CA 1
ATOM 1249 C C . LYS A 1 158 ? -1.117 5.673 15.904 1.00 89.00 158 LYS A C 1
ATOM 1251 O O . LYS A 1 158 ? -0.836 6.479 16.788 1.00 89.00 158 LYS A O 1
ATOM 1256 N N . ARG A 1 159 ? -2.156 4.836 16.023 1.00 89.38 159 ARG A N 1
ATOM 1257 C CA . ARG A 1 159 ? -3.022 4.745 17.205 1.00 89.38 159 ARG A CA 1
ATOM 1258 C C . ARG A 1 159 ? -2.445 3.698 18.172 1.00 89.38 159 ARG A C 1
ATOM 1260 O O . ARG A 1 159 ? -2.480 2.516 17.836 1.00 89.38 159 ARG A O 1
ATOM 1267 N N . PRO A 1 160 ? -2.009 4.072 19.392 1.00 88.19 160 PRO A N 1
ATOM 1268 C CA . PRO A 1 160 ? -1.300 3.154 20.294 1.00 88.19 160 PRO A CA 1
ATOM 1269 C C . PRO A 1 160 ? -2.083 1.886 20.654 1.00 88.19 160 PRO A C 1
ATOM 1271 O O . PRO A 1 160 ? -1.511 0.807 20.749 1.00 88.19 160 PRO A O 1
ATOM 1274 N N . LEU A 1 161 ? -3.406 2.002 20.816 1.00 88.56 161 LEU A N 1
ATOM 1275 C CA . LEU A 1 161 ? -4.272 0.856 21.109 1.00 88.56 161 LEU A CA 1
ATOM 1276 C C . LEU A 1 161 ? -4.325 -0.144 19.947 1.00 88.56 161 LEU A C 1
ATOM 1278 O O . LEU A 1 161 ? -4.281 -1.344 20.183 1.00 88.56 161 LEU A O 1
ATOM 1282 N N . VAL A 1 162 ? -4.378 0.354 18.707 1.00 90.25 162 VAL A N 1
ATOM 1283 C CA . VAL A 1 162 ? -4.372 -0.492 17.505 1.00 90.25 162 VAL A CA 1
ATOM 1284 C C . VA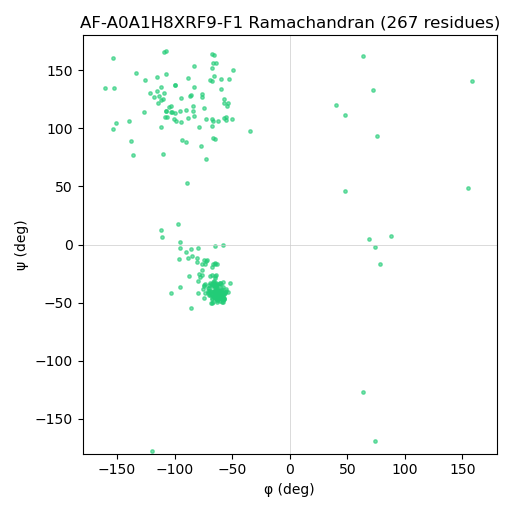L A 1 162 ? -3.012 -1.159 17.340 1.00 90.25 162 VAL A C 1
ATOM 1286 O O . VAL A 1 162 ? -2.950 -2.349 17.053 1.00 90.25 162 VAL A O 1
ATOM 1289 N N . ALA A 1 163 ? -1.928 -0.409 17.556 1.00 88.88 163 ALA A N 1
ATOM 1290 C CA . ALA A 1 163 ? -0.579 -0.953 17.485 1.00 88.88 163 ALA A CA 1
ATOM 1291 C C . ALA A 1 163 ? -0.396 -2.117 18.468 1.00 88.88 163 ALA A C 1
ATOM 1293 O O . ALA A 1 163 ? 0.035 -3.189 18.055 1.00 88.88 163 ALA A O 1
ATOM 1294 N N . LYS A 1 164 ? -0.824 -1.945 19.725 1.00 90.31 164 LYS A N 1
ATOM 1295 C CA . LYS A 1 164 ? -0.757 -2.994 20.747 1.00 90.31 164 LYS A CA 1
ATOM 1296 C C . LYS A 1 164 ? -1.589 -4.233 20.387 1.00 90.31 164 LYS A C 1
ATOM 1298 O O . LYS A 1 164 ? -1.100 -5.349 20.509 1.00 90.31 164 LYS A O 1
ATOM 1303 N N . GLU A 1 165 ? -2.820 -4.048 19.910 1.00 90.88 165 GLU A N 1
ATOM 1304 C CA . GLU A 1 165 ? -3.696 -5.155 19.488 1.00 90.88 165 GLU A CA 1
ATOM 1305 C C . GLU A 1 165 ? -3.088 -5.945 18.315 1.00 90.88 165 GLU A C 1
ATOM 1307 O O . GLU A 1 165 ? -3.114 -7.176 18.295 1.00 90.88 165 GLU A O 1
ATOM 1312 N N . VAL A 1 166 ? -2.479 -5.244 17.353 1.00 92.56 166 VAL A N 1
ATOM 1313 C CA . VAL A 1 166 ? -1.754 -5.876 16.245 1.00 92.56 166 VAL A CA 1
ATOM 1314 C C . VAL A 1 166 ? -0.510 -6.612 16.748 1.00 92.56 166 VAL A C 1
ATOM 1316 O O . VAL A 1 166 ? -0.281 -7.741 16.320 1.00 92.56 166 VAL A O 1
ATOM 1319 N N . GLU A 1 167 ? 0.280 -6.013 17.643 1.00 91.75 167 GLU A N 1
ATOM 1320 C CA . GLU A 1 167 ? 1.477 -6.636 18.230 1.00 91.75 167 GLU A CA 1
ATOM 1321 C C . GLU A 1 167 ? 1.154 -7.937 18.970 1.00 91.75 167 GLU A C 1
ATOM 1323 O O . GLU A 1 167 ? 1.852 -8.932 18.788 1.00 91.75 167 GLU A O 1
ATOM 1328 N N . GLU A 1 168 ? 0.077 -7.965 19.753 1.00 90.88 168 GLU A N 1
ATOM 1329 C CA . GLU A 1 168 ? -0.376 -9.176 20.443 1.00 90.88 168 GLU A CA 1
ATOM 1330 C C . GLU A 1 168 ? -0.804 -10.257 19.438 1.00 90.88 168 GLU A C 1
ATOM 1332 O O . GLU A 1 168 ? -0.362 -11.405 19.525 1.00 90.88 168 GLU A O 1
ATOM 1337 N N . ALA A 1 169 ? -1.581 -9.885 18.418 1.00 88.88 169 ALA A N 1
ATOM 1338 C CA . ALA A 1 169 ? -2.092 -10.833 17.432 1.00 88.88 169 ALA A CA 1
ATOM 1339 C C . ALA A 1 169 ? -1.001 -11.460 16.547 1.00 88.88 169 ALA A C 1
ATOM 1341 O O . ALA A 1 169 ? -1.122 -12.622 16.153 1.00 88.88 169 ALA A O 1
ATOM 1342 N N . VAL A 1 170 ? 0.069 -10.725 16.212 1.00 90.62 170 VAL A N 1
ATOM 1343 C CA . VAL A 1 170 ? 1.173 -11.280 15.401 1.00 90.62 170 VAL A CA 1
ATOM 1344 C C . VAL A 1 170 ? 2.042 -12.279 16.174 1.00 90.62 170 VAL A C 1
ATOM 1346 O O . VAL A 1 170 ? 2.826 -13.005 15.559 1.00 90.62 170 VAL A O 1
ATOM 1349 N N . MET A 1 171 ? 1.917 -12.328 17.503 1.00 88.19 171 MET A N 1
ATOM 1350 C CA . MET A 1 171 ? 2.632 -13.275 18.364 1.00 88.19 171 MET A CA 1
ATOM 1351 C C . MET A 1 171 ? 1.884 -14.602 18.540 1.00 88.19 171 MET A C 1
ATOM 1353 O O . MET A 1 171 ? 2.469 -15.569 19.025 1.00 88.19 171 MET A O 1
ATOM 1357 N N . GLU A 1 172 ? 0.619 -14.681 18.122 1.00 88.31 172 GLU A N 1
ATOM 1358 C CA . GLU A 1 172 ? -0.154 -15.918 18.167 1.00 88.31 172 GLU A CA 1
ATOM 1359 C C . GLU A 1 172 ? 0.393 -16.974 17.197 1.00 88.31 172 GLU A C 1
ATOM 1361 O O . GLU A 1 172 ? 0.706 -16.704 16.036 1.00 88.31 172 GLU A O 1
ATOM 1366 N N . GLU A 1 173 ? 0.403 -18.233 17.621 1.00 84.25 173 GLU A N 1
ATOM 1367 C CA . GLU A 1 173 ? 0.878 -19.342 16.786 1.00 84.25 173 GLU A CA 1
ATOM 1368 C C . GLU A 1 173 ? -0.017 -19.574 15.554 1.00 84.25 173 GLU A C 1
ATOM 1370 O O . GLU A 1 173 ? 0.461 -19.879 14.458 1.00 84.25 173 GLU A O 1
ATOM 1375 N N . ALA A 1 174 ? -1.316 -19.289 15.691 1.00 87.69 174 ALA A N 1
ATOM 1376 C CA . ALA A 1 174 ? -2.274 -19.278 14.588 1.00 87.69 174 ALA A CA 1
ATOM 1377 C C . ALA A 1 174 ? -1.992 -18.183 13.540 1.00 87.69 174 ALA A C 1
ATOM 1379 O O . ALA A 1 174 ? -2.537 -18.236 12.440 1.00 87.69 174 ALA A O 1
ATOM 1380 N N . PHE A 1 175 ? -1.183 -17.168 13.862 1.00 90.25 175 PHE A N 1
ATOM 1381 C CA . PHE A 1 175 ? -0.742 -16.164 12.896 1.00 90.25 175 PHE A CA 1
ATOM 1382 C C . PHE A 1 175 ? 0.402 -16.693 12.027 1.00 90.25 175 PHE A C 1
ATOM 1384 O O . PHE A 1 175 ? 0.415 -16.483 10.813 1.00 90.25 175 PHE A O 1
ATOM 1391 N N . ALA A 1 176 ? 1.350 -17.409 12.636 1.00 86.69 176 ALA A N 1
ATOM 1392 C CA . ALA A 1 176 ? 2.524 -17.945 11.951 1.00 86.69 176 ALA A CA 1
ATOM 1393 C C . ALA A 1 176 ? 2.183 -19.048 10.932 1.00 86.69 176 ALA A C 1
ATOM 1395 O O . ALA A 1 176 ? 2.914 -19.224 9.957 1.00 86.69 176 ALA A O 1
ATOM 1396 N N . SER A 1 177 ? 1.068 -19.758 11.126 1.00 87.00 177 SER A N 1
ATOM 1397 C CA . SER A 1 177 ? 0.603 -20.816 10.218 1.00 87.00 177 SER A CA 1
ATOM 1398 C C . SER A 1 177 ? 0.002 -20.303 8.901 1.00 87.00 177 SER A C 1
ATOM 1400 O O . SER A 1 177 ? -0.180 -21.083 7.966 1.00 87.00 177 SER A O 1
ATOM 1402 N N . LEU A 1 178 ? -0.291 -19.002 8.800 1.00 87.19 178 LEU A N 1
ATOM 1403 C CA . LEU A 1 178 ? -0.864 -18.375 7.609 1.00 87.19 178 LEU A CA 1
ATOM 1404 C C . LEU A 1 178 ? 0.215 -18.012 6.570 1.00 87.19 178 LEU A C 1
ATOM 1406 O O . LEU A 1 178 ? 1.370 -17.710 6.896 1.00 87.19 178 LEU A O 1
ATOM 1410 N N . ASP A 1 179 ? -0.167 -17.953 5.292 1.00 90.62 179 ASP A N 1
ATOM 1411 C CA . ASP A 1 179 ? 0.684 -17.349 4.260 1.00 90.62 179 ASP A CA 1
ATOM 1412 C C . ASP A 1 179 ? 0.823 -15.826 4.459 1.00 90.62 179 ASP A C 1
ATOM 1414 O O . ASP A 1 179 ? 0.084 -15.212 5.230 1.00 90.62 179 ASP A O 1
ATOM 1418 N N . SER A 1 180 ? 1.806 -15.202 3.810 1.00 84.94 180 SER A N 1
ATOM 1419 C CA . SER A 1 180 ? 2.132 -13.785 4.026 1.00 84.94 180 SER A CA 1
ATOM 1420 C C . SER A 1 180 ? 1.019 -12.819 3.603 1.00 84.94 180 SER A C 1
ATOM 1422 O O . SER A 1 180 ? 0.800 -11.804 4.268 1.00 84.94 180 SER A O 1
ATOM 1424 N N . ASP A 1 181 ? 0.269 -13.128 2.541 1.00 86.31 181 ASP A N 1
ATOM 1425 C CA . ASP A 1 181 ? -0.877 -12.314 2.128 1.00 86.31 181 ASP A CA 1
ATOM 1426 C C . ASP A 1 181 ? -2.027 -12.447 3.141 1.00 86.3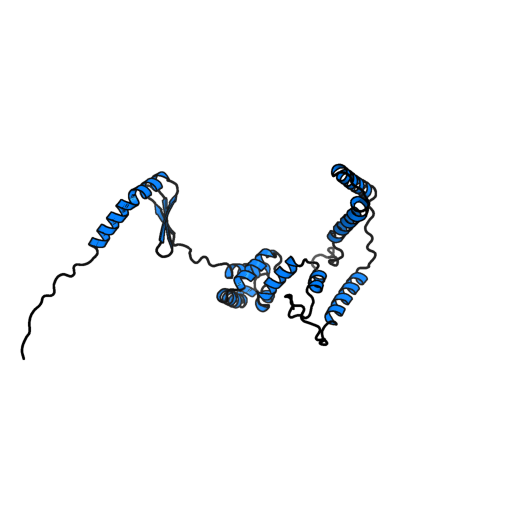1 181 ASP A C 1
ATOM 1428 O O . ASP A 1 181 ? -2.651 -11.447 3.508 1.00 86.31 181 ASP A O 1
ATOM 1432 N N . ALA A 1 182 ? -2.285 -13.659 3.640 1.00 89.12 182 ALA A N 1
ATOM 1433 C CA . ALA A 1 182 ? -3.281 -13.923 4.676 1.00 89.12 182 ALA A CA 1
ATOM 1434 C C . ALA A 1 182 ? -2.914 -13.264 6.018 1.00 89.12 182 ALA A C 1
ATOM 1436 O O . ALA A 1 182 ? -3.773 -12.661 6.667 1.00 89.12 182 ALA A O 1
ATOM 1437 N N . ARG A 1 183 ? -1.631 -13.286 6.399 1.00 92.56 183 ARG A N 1
ATOM 1438 C CA . ARG A 1 183 ? -1.095 -12.544 7.552 1.00 92.56 183 ARG A CA 1
ATOM 1439 C C . ARG A 1 183 ? -1.355 -11.049 7.428 1.00 92.56 183 ARG A C 1
ATOM 1441 O O . ARG A 1 183 ? -1.871 -10.437 8.363 1.00 92.56 183 ARG A O 1
ATOM 1448 N N . PHE A 1 184 ? -1.078 -10.467 6.258 1.00 92.62 184 PHE A N 1
ATOM 1449 C CA . PHE A 1 184 ? -1.382 -9.061 6.002 1.00 92.62 184 PHE A CA 1
ATOM 1450 C C . PHE A 1 184 ? -2.884 -8.768 6.115 1.00 92.62 184 PHE A C 1
ATOM 1452 O O . PHE A 1 184 ? -3.274 -7.775 6.725 1.00 92.62 184 PHE A O 1
ATOM 1459 N N . VAL A 1 185 ? -3.743 -9.617 5.539 1.00 92.69 185 VAL A N 1
ATOM 1460 C CA . VAL A 1 185 ? -5.206 -9.461 5.628 1.00 92.69 185 VAL A CA 1
ATOM 1461 C C . VAL A 1 185 ? -5.666 -9.452 7.084 1.00 92.69 185 VAL A C 1
ATOM 1463 O O . VAL A 1 185 ? -6.455 -8.582 7.449 1.00 92.69 185 VAL A O 1
ATOM 1466 N N . ARG A 1 186 ? -5.148 -10.362 7.915 1.00 93.12 186 ARG A N 1
ATOM 1467 C CA . ARG A 1 186 ? -5.492 -10.439 9.338 1.00 93.12 186 ARG A CA 1
ATOM 1468 C C . ARG A 1 186 ? -5.065 -9.184 10.102 1.00 93.12 186 ARG A C 1
ATOM 1470 O O . ARG A 1 186 ? -5.894 -8.598 10.790 1.00 93.12 186 ARG A O 1
ATOM 1477 N N . VAL A 1 187 ? -3.827 -8.714 9.914 1.00 93.50 187 VAL A N 1
ATOM 1478 C CA . VAL A 1 187 ? -3.349 -7.455 10.522 1.00 93.50 187 VAL A CA 1
ATOM 1479 C C . VAL A 1 187 ? -4.184 -6.260 10.063 1.00 93.50 187 VAL A C 1
ATOM 1481 O O . VAL A 1 187 ? -4.614 -5.450 10.879 1.00 93.50 187 VAL A O 1
ATOM 1484 N N . ALA A 1 188 ? -4.465 -6.158 8.764 1.00 90.56 188 ALA A N 1
ATOM 1485 C CA . ALA A 1 188 ? -5.261 -5.065 8.220 1.00 90.56 188 ALA A CA 1
ATOM 1486 C C . ALA A 1 188 ? -6.705 -5.065 8.749 1.00 90.56 188 ALA A C 1
ATOM 1488 O O . ALA A 1 188 ? -7.285 -3.994 8.902 1.00 90.56 188 ALA A O 1
ATOM 1489 N N . ALA A 1 189 ? -7.284 -6.237 9.023 1.00 89.75 189 ALA A N 1
ATOM 1490 C CA . ALA A 1 189 ? -8.617 -6.359 9.607 1.00 89.75 189 ALA A CA 1
ATOM 1491 C C . ALA A 1 189 ? -8.646 -5.921 11.078 1.00 89.75 189 ALA A C 1
ATOM 1493 O O . ALA A 1 189 ? -9.561 -5.203 11.470 1.00 89.75 189 ALA A O 1
ATOM 1494 N N . LEU A 1 190 ? -7.632 -6.293 11.865 1.00 89.94 190 LEU A N 1
ATOM 1495 C CA . LEU A 1 190 ? -7.482 -5.842 13.255 1.00 89.94 190 LEU A CA 1
ATOM 1496 C C . LEU A 1 190 ? -7.267 -4.329 13.337 1.00 89.94 190 LEU A C 1
ATOM 1498 O O . LEU A 1 190 ? -7.863 -3.652 14.169 1.00 89.94 190 LEU A O 1
ATOM 1502 N N . ALA A 1 191 ? -6.456 -3.793 12.425 1.00 89.25 191 ALA A N 1
ATOM 1503 C CA . ALA A 1 191 ? -6.169 -2.369 12.362 1.00 89.25 191 ALA A CA 1
ATOM 1504 C C . ALA A 1 191 ? -7.308 -1.534 11.762 1.00 89.25 191 ALA A C 1
ATOM 1506 O O . ALA A 1 191 ? -7.313 -0.310 11.906 1.00 89.25 191 ALA A O 1
ATOM 1507 N N . ALA A 1 192 ? -8.263 -2.160 11.068 1.00 86.88 192 ALA A N 1
ATOM 1508 C CA . ALA A 1 192 ? -9.387 -1.446 10.490 1.00 86.88 192 ALA A CA 1
ATOM 1509 C C . ALA A 1 192 ? -10.185 -0.739 11.599 1.00 86.88 192 ALA A C 1
ATOM 1511 O O . ALA A 1 192 ? -10.355 -1.289 12.689 1.00 86.88 192 ALA A O 1
ATOM 1512 N N . PRO A 1 193 ? -10.702 0.478 11.351 1.00 75.50 193 PRO A N 1
ATOM 1513 C CA . PRO A 1 193 ? -11.524 1.169 12.330 1.00 75.50 193 PRO A CA 1
ATOM 1514 C C . PRO A 1 193 ? -12.723 0.290 12.694 1.00 75.50 193 PRO A C 1
ATOM 1516 O O . PRO A 1 193 ? -13.637 0.101 11.891 1.00 75.50 193 PRO A O 1
ATOM 1519 N N . GLN A 1 194 ? -12.708 -0.256 13.913 1.00 62.84 194 GLN A N 1
ATOM 1520 C CA . GLN A 1 194 ? -13.832 -1.006 14.449 1.00 62.84 194 GLN A CA 1
ATOM 1521 C C . GLN A 1 194 ? -15.018 -0.050 14.526 1.00 62.84 194 GLN A C 1
ATOM 1523 O O . GLN A 1 194 ? -15.076 0.833 15.387 1.00 62.84 194 GLN A O 1
ATOM 1528 N N . ASN A 1 195 ? -15.976 -0.215 13.618 1.00 51.53 195 ASN A N 1
ATOM 1529 C CA . ASN A 1 195 ? -17.261 0.448 13.716 1.00 51.53 195 ASN A CA 1
ATOM 1530 C C . ASN A 1 195 ? -18.046 -0.227 14.851 1.00 51.53 195 ASN A C 1
ATOM 1532 O O . ASN A 1 195 ? -18.959 -1.010 14.615 1.00 51.53 195 ASN A O 1
ATOM 1536 N N . ARG A 1 196 ? -17.663 0.042 16.109 1.00 47.81 196 ARG A N 1
ATOM 1537 C CA . ARG A 1 196 ? -18.374 -0.443 17.307 1.00 47.81 196 ARG A CA 1
ATOM 1538 C C . ARG A 1 196 ? -19.786 0.145 17.429 1.00 47.81 196 ARG A C 1
ATOM 1540 O O . ARG A 1 196 ? -20.532 -0.245 18.316 1.00 47.81 196 ARG A O 1
ATOM 1547 N N . HIS A 1 197 ? -20.189 1.016 16.504 1.00 47.28 197 HIS A N 1
ATOM 1548 C CA . HIS A 1 197 ? -21.584 1.356 16.262 1.00 47.28 197 HIS A CA 1
ATOM 1549 C C . HIS A 1 197 ? -22.212 0.411 15.231 1.00 47.28 197 HIS A C 1
ATOM 1551 O O . HIS A 1 197 ? -22.828 0.856 14.264 1.00 47.28 197 HIS A O 1
ATOM 1557 N N . ALA A 1 198 ? -22.115 -0.901 15.446 1.00 46.59 198 ALA A N 1
ATOM 1558 C CA . ALA A 1 198 ? -23.179 -1.770 14.973 1.00 46.59 198 ALA A CA 1
ATOM 1559 C C . ALA A 1 198 ? -24.407 -1.409 15.819 1.00 46.59 198 ALA A C 1
ATOM 1561 O O . ALA A 1 198 ? -24.563 -1.875 16.946 1.00 46.59 198 ALA A O 1
ATOM 1562 N N . SER A 1 199 ? -25.221 -0.468 15.337 1.00 50.72 199 SER A N 1
ATOM 1563 C CA . SER A 1 199 ? -26.481 -0.144 15.991 1.00 50.72 199 SER A CA 1
ATOM 1564 C C . SER A 1 199 ? -27.300 -1.427 16.069 1.00 50.72 199 SER A C 1
ATOM 1566 O O . SER A 1 199 ? -27.572 -2.030 15.026 1.00 50.72 199 SER A O 1
ATOM 1568 N N . VAL A 1 200 ? -27.684 -1.841 17.277 1.00 53.97 200 VAL A N 1
ATOM 1569 C CA . VAL A 1 200 ? -28.670 -2.910 17.459 1.00 53.97 200 VAL A CA 1
ATOM 1570 C C . VAL A 1 200 ? -29.908 -2.476 16.684 1.00 53.97 200 VAL A C 1
ATOM 1572 O O . VAL A 1 200 ? -30.554 -1.489 17.039 1.00 53.97 200 VAL A O 1
ATOM 1575 N N . SER A 1 201 ? -30.145 -3.142 15.560 1.00 59.56 201 SER A N 1
ATOM 1576 C CA . SER A 1 201 ? -31.243 -2.858 14.650 1.00 59.56 201 SER A CA 1
ATOM 1577 C C . SER A 1 201 ? -32.321 -3.887 14.934 1.00 59.56 201 SER A C 1
ATOM 1579 O O . SER A 1 201 ? -32.145 -5.073 14.668 1.00 59.56 201 SER A O 1
ATOM 1581 N N . ALA A 1 202 ? -33.414 -3.444 15.545 1.00 69.50 202 ALA A N 1
ATOM 1582 C CA . ALA A 1 202 ? -34.607 -4.262 15.673 1.00 69.50 202 ALA A CA 1
ATOM 1583 C C . ALA A 1 202 ? -35.453 -4.059 14.415 1.00 69.50 202 ALA A C 1
ATOM 1585 O O . ALA A 1 202 ? -35.742 -2.921 14.037 1.00 69.50 202 ALA A O 1
ATOM 1586 N N . SER A 1 203 ? -35.836 -5.149 13.759 1.00 74.62 203 SER A N 1
ATOM 1587 C CA . SER A 1 203 ? -36.811 -5.116 12.676 1.00 74.62 203 SER A CA 1
ATOM 1588 C C . SER A 1 203 ? -38.220 -5.207 13.262 1.00 74.62 203 SER A C 1
ATOM 1590 O O . SER A 1 203 ? -38.526 -6.079 14.073 1.00 74.62 203 SER A O 1
ATOM 1592 N N . TRP A 1 204 ? -39.080 -4.277 12.863 1.00 77.81 204 TRP A N 1
ATOM 1593 C CA . TRP A 1 204 ? -40.502 -4.275 13.178 1.00 77.81 204 TRP A CA 1
ATOM 1594 C C . TRP A 1 204 ? -41.296 -4.520 11.899 1.00 77.81 204 TRP A C 1
ATOM 1596 O O . TRP A 1 204 ? -41.013 -3.925 10.857 1.00 77.81 204 TRP A O 1
ATOM 1606 N N . ALA A 1 205 ? -42.300 -5.386 11.989 1.00 77.88 205 ALA A N 1
ATOM 1607 C CA . ALA A 1 205 ? -43.270 -5.610 10.931 1.00 77.88 205 ALA A CA 1
ATOM 1608 C C . ALA A 1 205 ? -44.660 -5.223 11.443 1.00 77.88 205 ALA A C 1
ATOM 1610 O O . ALA A 1 205 ? -45.098 -5.702 12.490 1.00 77.88 205 ALA A O 1
ATOM 1611 N N . GLY A 1 206 ? -45.346 -4.360 10.695 1.00 70.81 206 GLY A N 1
ATOM 1612 C CA . GLY A 1 206 ? -46.732 -3.998 10.962 1.00 70.81 206 GLY A CA 1
ATOM 1613 C C . GLY A 1 206 ? -47.680 -5.180 10.776 1.00 70.81 206 GLY A C 1
ATOM 1614 O O . GLY A 1 206 ? -47.344 -6.184 10.141 1.00 70.81 206 GLY A O 1
ATOM 1615 N N . GLN A 1 207 ? -48.891 -5.058 11.320 1.00 65.56 207 GLN A N 1
ATOM 1616 C CA . GLN A 1 207 ? -49.934 -6.074 11.177 1.00 65.56 207 GLN A CA 1
ATOM 1617 C C . GLN A 1 207 ? -50.170 -6.375 9.683 1.00 65.56 207 GLN A C 1
ATOM 1619 O O . GLN A 1 207 ? -50.494 -5.484 8.901 1.00 65.56 207 GLN A O 1
ATOM 1624 N N . GLY A 1 208 ? -49.944 -7.625 9.269 1.00 65.69 208 GLY A N 1
ATOM 1625 C CA . GLY A 1 208 ? -50.049 -8.047 7.865 1.00 65.69 208 GLY A CA 1
ATOM 1626 C C . GLY A 1 208 ? -48.779 -7.884 7.013 1.00 65.69 208 GLY A C 1
ATOM 1627 O O . GLY A 1 208 ? -48.845 -8.099 5.807 1.00 65.69 208 GLY A O 1
ATOM 1628 N N . GLY A 1 209 ? -47.630 -7.517 7.598 1.00 63.41 209 GLY A N 1
ATOM 1629 C CA . GLY A 1 209 ? -46.303 -7.586 6.957 1.00 63.41 209 GLY A CA 1
ATOM 1630 C C . GLY A 1 209 ? -46.050 -6.604 5.804 1.00 63.41 209 GLY A C 1
ATOM 1631 O O . GLY A 1 209 ? -45.004 -6.675 5.161 1.00 63.41 209 GLY A O 1
ATOM 1632 N N . ARG A 1 210 ? -46.992 -5.693 5.529 1.00 61.31 210 ARG A N 1
ATOM 1633 C CA . ARG A 1 210 ? -46.896 -4.691 4.452 1.00 61.31 210 ARG A CA 1
ATOM 1634 C C . ARG A 1 210 ? -46.005 -3.497 4.791 1.00 61.31 210 ARG A C 1
ATOM 1636 O O . ARG A 1 210 ? -45.416 -2.929 3.882 1.00 61.31 210 ARG A O 1
ATOM 1643 N N . ALA A 1 211 ? -45.880 -3.158 6.071 1.00 62.31 211 ALA A N 1
ATOM 1644 C CA . ALA A 1 211 ? -44.970 -2.124 6.550 1.00 62.31 211 ALA A CA 1
ATOM 1645 C C . ALA A 1 211 ? -43.827 -2.777 7.330 1.00 62.31 211 ALA A C 1
ATOM 1647 O O . ALA A 1 211 ? -44.070 -3.531 8.275 1.00 62.31 211 ALA A O 1
ATOM 1648 N N . THR A 1 212 ? -42.589 -2.485 6.938 1.00 73.50 212 THR A N 1
ATOM 1649 C CA . THR A 1 212 ? -41.383 -2.912 7.653 1.00 73.50 212 THR A CA 1
ATOM 1650 C C . THR A 1 212 ? -40.586 -1.688 8.058 1.00 73.50 212 THR A C 1
ATOM 1652 O O . THR A 1 212 ? -40.318 -0.823 7.225 1.00 73.50 212 THR A O 1
ATOM 1655 N N . ALA A 1 213 ? -40.193 -1.618 9.324 1.00 80.56 213 ALA A N 1
ATOM 1656 C CA . ALA A 1 213 ? -39.322 -0.565 9.813 1.00 80.56 213 ALA A CA 1
ATOM 1657 C C . ALA A 1 213 ? -38.105 -1.161 10.513 1.00 80.56 213 ALA A C 1
ATOM 1659 O O . ALA A 1 213 ? -38.206 -2.150 11.240 1.00 80.56 213 ALA A O 1
ATOM 1660 N N . GLN A 1 214 ? -36.953 -0.541 10.310 1.00 79.88 214 GLN A N 1
ATOM 1661 C CA . GLN A 1 214 ? -35.733 -0.843 11.031 1.00 79.88 214 GLN A CA 1
ATOM 1662 C C . GLN A 1 214 ? -35.500 0.242 12.078 1.00 79.88 214 GLN A C 1
ATOM 1664 O O . GLN A 1 214 ? -35.357 1.421 11.758 1.00 79.88 214 GLN A O 1
ATOM 1669 N N . ILE A 1 215 ? -35.464 -0.165 13.343 1.00 82.12 215 ILE A N 1
ATOM 1670 C CA . ILE A 1 215 ? -35.241 0.723 14.481 1.00 82.12 215 ILE A CA 1
ATOM 1671 C C . ILE A 1 215 ? -33.807 0.531 14.938 1.00 82.12 215 ILE A C 1
ATOM 1673 O O . ILE A 1 215 ? -33.450 -0.540 15.429 1.00 82.12 215 ILE A O 1
ATOM 1677 N N . SER A 1 216 ? -32.986 1.563 14.801 1.00 78.69 216 SER A N 1
ATOM 1678 C CA . SER A 1 216 ? -31.609 1.569 15.276 1.00 78.69 216 SER A CA 1
ATOM 1679 C C . SER A 1 216 ? -31.422 2.603 16.384 1.00 78.69 216 SER A C 1
ATOM 1681 O O . SER A 1 216 ? -32.040 3.668 16.393 1.00 78.69 216 SER A O 1
ATOM 1683 N N . ARG A 1 217 ? -30.576 2.278 17.366 1.00 77.88 217 ARG A N 1
ATOM 1684 C CA . ARG A 1 217 ? -30.230 3.183 18.473 1.00 77.88 217 ARG A CA 1
ATOM 1685 C C . ARG A 1 217 ? -28.754 3.556 18.406 1.00 77.88 217 ARG A C 1
ATOM 1687 O O . ARG A 1 217 ? -27.902 2.676 18.258 1.00 77.88 217 ARG A O 1
ATOM 1694 N N . LYS A 1 218 ? -28.448 4.849 18.533 1.00 69.38 218 LYS A N 1
ATOM 1695 C CA . LYS A 1 218 ? -27.078 5.378 18.579 1.00 69.38 218 LYS A CA 1
ATOM 1696 C C . LYS A 1 218 ? -26.979 6.490 19.629 1.00 69.38 218 LYS A C 1
ATOM 1698 O O . LYS A 1 218 ? -27.437 7.606 19.405 1.00 69.38 218 LYS A O 1
ATOM 1703 N N . GLY A 1 219 ? -26.346 6.193 20.766 1.00 72.00 219 GLY A N 1
ATOM 1704 C CA . GLY A 1 219 ? -26.300 7.120 21.904 1.00 72.00 219 GLY A CA 1
ATOM 1705 C C . GLY A 1 219 ? -27.706 7.364 22.462 1.00 72.00 219 GLY A C 1
ATOM 1706 O O . GLY A 1 219 ? -28.421 6.404 22.733 1.00 72.00 219 GLY A O 1
ATOM 1707 N N . THR A 1 220 ? -28.112 8.629 22.586 1.00 73.12 220 THR A N 1
ATOM 1708 C CA . THR A 1 220 ? -29.488 9.035 22.936 1.00 73.12 220 THR A CA 1
ATOM 1709 C C . THR A 1 220 ? -30.425 9.112 21.726 1.00 73.12 220 THR A C 1
ATOM 1711 O O . THR A 1 220 ? -31.633 9.258 21.893 1.00 73.12 220 THR A O 1
ATOM 1714 N N . GLY A 1 221 ? -29.889 9.015 20.506 1.00 69.88 221 GLY A N 1
ATOM 1715 C CA . GLY A 1 221 ? -30.665 9.092 19.274 1.00 69.88 221 GLY A CA 1
ATOM 1716 C C . GLY A 1 221 ? -31.298 7.753 18.902 1.00 69.88 221 GLY A C 1
ATOM 1717 O O . GLY A 1 221 ? -30.639 6.708 18.920 1.00 69.88 221 GLY A O 1
ATOM 1718 N N . VAL A 1 222 ? -32.570 7.798 18.509 1.00 80.38 222 VAL A N 1
ATOM 1719 C CA . VAL A 1 222 ? -33.279 6.684 17.869 1.00 80.38 222 VAL A CA 1
ATOM 1720 C C . VAL A 1 222 ? -33.501 7.043 16.405 1.00 80.38 222 VAL A C 1
ATOM 1722 O O . VAL A 1 222 ? -33.983 8.130 16.097 1.00 80.38 222 VAL A O 1
ATOM 1725 N N . THR A 1 223 ? -33.151 6.134 15.500 1.00 83.62 223 THR A N 1
ATOM 1726 C CA . THR A 1 223 ? -33.442 6.257 14.071 1.00 83.62 223 THR A CA 1
ATOM 1727 C C . THR A 1 223 ? -34.460 5.194 13.686 1.00 83.62 223 THR A C 1
ATOM 1729 O O . THR A 1 223 ? -34.248 4.004 13.916 1.00 83.62 223 THR A O 1
ATOM 1732 N N . LEU A 1 224 ? -35.569 5.638 13.098 1.00 84.00 224 LEU A N 1
ATOM 1733 C CA . LEU A 1 224 ? -36.600 4.787 12.517 1.00 84.00 224 LEU A CA 1
ATOM 1734 C C . LEU A 1 224 ? -36.488 4.880 10.992 1.00 84.00 224 LEU A C 1
ATOM 1736 O O . LEU A 1 224 ? -36.786 5.922 10.416 1.00 84.00 224 LEU A O 1
ATOM 1740 N N . ALA A 1 225 ? -36.043 3.807 10.347 1.00 84.19 225 ALA A N 1
ATOM 1741 C CA . ALA A 1 225 ? -36.005 3.702 8.893 1.00 84.19 225 ALA A CA 1
ATOM 1742 C C . ALA A 1 225 ? -37.215 2.892 8.420 1.00 84.19 225 ALA A C 1
ATOM 1744 O O . ALA A 1 225 ? -37.315 1.705 8.719 1.00 84.19 225 ALA A O 1
ATOM 1745 N N . ILE A 1 226 ? -38.147 3.529 7.714 1.00 82.69 226 ILE A N 1
ATOM 1746 C CA . ILE A 1 226 ? -39.318 2.863 7.133 1.00 82.69 226 ILE A CA 1
ATOM 1747 C C . ILE A 1 226 ? -38.978 2.516 5.687 1.00 82.69 226 ILE A C 1
ATOM 1749 O O . ILE A 1 226 ? -38.764 3.401 4.861 1.00 82.69 226 ILE A O 1
ATOM 1753 N N . GLU A 1 227 ? -38.912 1.222 5.388 1.00 70.25 227 GLU A N 1
ATOM 1754 C CA . GLU A 1 227 ? -38.613 0.721 4.049 1.00 70.25 227 GLU A CA 1
ATOM 1755 C C . GLU A 1 227 ? -39.883 0.144 3.414 1.00 70.25 227 GLU A C 1
ATOM 1757 O O . GLU A 1 227 ? -40.717 -0.448 4.100 1.00 70.25 227 GLU A O 1
ATOM 1762 N N . ARG A 1 228 ? -39.995 0.275 2.083 1.00 72.12 228 ARG A N 1
ATOM 1763 C CA . ARG A 1 228 ? -41.084 -0.229 1.213 1.00 72.12 228 ARG A CA 1
ATOM 1764 C C . ARG A 1 228 ? -42.391 0.567 1.177 1.00 72.12 228 ARG A C 1
ATOM 1766 O O . ARG A 1 228 ? -43.126 0.385 0.212 1.00 72.12 228 ARG A O 1
ATOM 1773 N N . ASP A 1 229 ? -42.657 1.458 2.132 1.00 75.88 229 ASP A N 1
ATOM 1774 C CA . ASP A 1 229 ? -43.859 2.308 2.109 1.00 75.88 229 ASP A CA 1
ATOM 1775 C C . ASP A 1 229 ? -43.560 3.767 2.514 1.00 75.88 229 ASP A C 1
ATOM 1777 O O . ASP A 1 229 ? -43.639 4.121 3.694 1.00 75.88 229 ASP A O 1
ATOM 1781 N N . PRO A 1 230 ? -43.211 4.632 1.541 1.00 80.75 230 PRO A N 1
ATOM 1782 C CA . PRO A 1 230 ? -42.973 6.054 1.789 1.00 80.75 230 PRO A CA 1
ATOM 1783 C C . PRO A 1 230 ? -44.199 6.786 2.348 1.00 80.75 230 PRO A C 1
ATOM 1785 O O . PRO A 1 230 ? -44.046 7.673 3.181 1.00 80.75 230 PRO A O 1
ATOM 1788 N N . SER A 1 231 ? -45.411 6.375 1.956 1.00 83.19 231 SER A N 1
ATOM 1789 C CA . SER A 1 231 ? -46.653 7.027 2.389 1.00 83.19 231 SER A CA 1
ATOM 1790 C C . SER A 1 231 ? -46.929 6.815 3.878 1.00 83.19 231 SER A C 1
ATOM 1792 O O . SER A 1 231 ? -47.399 7.719 4.571 1.00 83.19 231 SER A O 1
ATOM 1794 N N . PHE A 1 232 ? -46.550 5.647 4.405 1.00 82.75 232 PHE A N 1
ATOM 1795 C CA . PHE A 1 232 ? -46.544 5.405 5.844 1.00 82.75 232 PHE A CA 1
ATOM 1796 C C . PHE A 1 232 ? -45.479 6.250 6.559 1.00 82.75 232 PHE A C 1
ATOM 1798 O O . PHE A 1 232 ? -45.725 6.740 7.661 1.00 82.75 232 PHE A O 1
ATOM 1805 N N . GLY A 1 233 ? -44.323 6.470 5.926 1.00 83.88 233 GLY A N 1
ATOM 1806 C CA . GLY A 1 233 ? -43.289 7.379 6.428 1.00 83.88 233 GLY A CA 1
ATOM 1807 C C . GLY A 1 233 ? -43.800 8.808 6.610 1.00 83.88 233 GLY A C 1
ATOM 1808 O O . GLY A 1 233 ? -43.661 9.371 7.697 1.00 83.88 233 GLY A O 1
ATOM 1809 N N . ASP A 1 234 ? -44.462 9.354 5.590 1.00 85.81 234 ASP A N 1
ATOM 1810 C CA . ASP A 1 234 ? -45.054 10.697 5.628 1.00 85.81 234 ASP A CA 1
ATOM 1811 C C . ASP A 1 234 ? -46.153 10.805 6.694 1.00 85.81 234 ASP A C 1
ATOM 1813 O O . ASP A 1 234 ? -46.232 11.784 7.440 1.00 85.81 234 ASP A O 1
ATOM 1817 N N . TYR A 1 235 ? -46.969 9.758 6.826 1.00 86.88 235 TYR A N 1
ATOM 1818 C CA . TYR A 1 235 ? -47.990 9.675 7.864 1.00 86.88 235 TYR A CA 1
ATOM 1819 C C . TYR A 1 235 ? -47.391 9.696 9.276 1.00 86.88 235 TYR A C 1
ATOM 1821 O O . TYR A 1 235 ? -47.851 10.468 10.119 1.00 86.88 235 TYR A O 1
ATOM 1829 N N . VAL A 1 236 ? -46.350 8.897 9.540 1.00 87.12 236 VAL A N 1
ATOM 1830 C CA . VAL A 1 236 ? -45.665 8.892 10.843 1.00 87.12 236 VAL A CA 1
ATOM 1831 C C . VAL A 1 236 ? -45.031 10.253 11.123 1.00 87.12 236 VAL A C 1
ATOM 1833 O O . VAL A 1 236 ? -45.200 10.775 12.223 1.00 87.12 236 VAL A O 1
ATOM 1836 N N . ALA A 1 237 ? -44.367 10.855 10.130 1.00 87.31 237 ALA A N 1
ATOM 1837 C CA . ALA A 1 237 ? -43.772 12.183 10.252 1.00 87.31 237 ALA A CA 1
ATOM 1838 C C . ALA A 1 237 ? -44.817 13.256 10.615 1.00 87.31 237 ALA A C 1
ATOM 1840 O O . ALA A 1 237 ? -44.568 14.076 11.496 1.00 87.31 237 ALA A O 1
ATOM 1841 N N . SER A 1 238 ? -46.011 13.203 10.010 1.00 91.75 238 SER A N 1
ATOM 1842 C CA . SER A 1 238 ? -47.106 14.147 10.288 1.00 91.75 238 SER A CA 1
ATOM 1843 C C . SER A 1 238 ? -47.705 14.040 11.698 1.00 91.75 238 SER A C 1
ATOM 1845 O O . SER A 1 238 ? -48.386 14.960 12.138 1.00 91.75 238 SER A O 1
ATOM 1847 N N . ARG A 1 239 ? -47.456 12.934 12.414 1.00 92.31 239 ARG A N 1
ATOM 1848 C CA . ARG A 1 239 ? -48.019 12.657 13.748 1.00 92.31 239 ARG A CA 1
ATOM 1849 C C . ARG A 1 239 ? -46.995 12.702 14.877 1.00 92.31 239 ARG A C 1
ATOM 1851 O O . ARG A 1 239 ? -47.329 12.358 16.009 1.00 92.31 239 ARG A O 1
ATOM 1858 N N . LEU A 1 240 ? -45.755 13.104 14.602 1.00 90.62 240 LEU A N 1
ATOM 1859 C CA . LEU A 1 240 ? -44.697 13.107 15.615 1.00 90.62 240 LEU A CA 1
ATOM 1860 C C . LEU A 1 240 ? -45.047 13.980 16.827 1.00 90.62 240 LEU A C 1
ATOM 1862 O O . LEU A 1 240 ? -44.787 13.562 17.953 1.00 90.62 240 LEU A O 1
ATOM 1866 N N . ASP A 1 241 ? -45.690 15.130 16.614 1.00 89.69 241 ASP A N 1
ATOM 1867 C CA . ASP A 1 241 ? -46.098 16.025 17.703 1.00 89.69 241 ASP A CA 1
ATOM 1868 C C . ASP A 1 241 ? -47.157 15.384 18.613 1.00 89.69 241 ASP A C 1
ATOM 1870 O O . ASP A 1 241 ? -47.051 15.443 19.839 1.00 89.69 241 ASP A O 1
ATOM 1874 N N . GLU A 1 242 ? -48.148 14.707 18.026 1.00 91.19 242 GLU A N 1
ATOM 1875 C CA . GLU A 1 242 ? -49.187 13.983 18.769 1.00 91.19 242 GLU A CA 1
ATOM 1876 C C . GLU A 1 242 ? -48.597 12.805 19.555 1.00 91.19 242 GLU A C 1
ATOM 1878 O O . GLU A 1 242 ? -48.915 12.611 20.729 1.00 91.19 242 GLU A O 1
ATOM 1883 N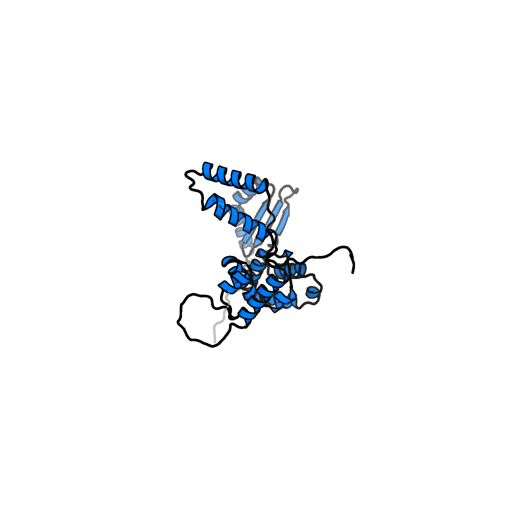 N . LEU A 1 243 ? -47.701 12.037 18.926 1.00 89.25 243 LEU A N 1
ATOM 1884 C CA . LEU A 1 243 ? -47.012 10.910 19.557 1.00 89.25 243 LEU A CA 1
ATOM 1885 C C . LEU A 1 243 ? -46.124 11.372 20.716 1.00 89.25 243 LEU A C 1
ATOM 1887 O O . LEU A 1 243 ? -46.087 10.724 21.763 1.00 89.25 243 LEU A O 1
ATOM 1891 N N . TYR A 1 244 ? -45.440 12.506 20.558 1.00 86.31 244 TYR A N 1
ATOM 1892 C CA . TYR A 1 244 ? -44.630 13.091 21.618 1.00 86.31 244 TYR A CA 1
ATOM 1893 C C . TYR A 1 244 ? -45.496 13.614 22.773 1.00 86.31 244 TYR A C 1
ATOM 1895 O O . TYR A 1 244 ? -45.174 13.387 23.940 1.00 86.31 244 TYR A O 1
ATOM 1903 N N . ALA A 1 245 ? -46.636 14.243 22.474 1.00 89.06 245 ALA A N 1
ATOM 1904 C CA . ALA A 1 245 ? -47.589 14.683 23.489 1.00 89.06 245 ALA A CA 1
ATOM 1905 C C . ALA A 1 245 ? -48.181 13.507 24.288 1.00 89.06 245 ALA A C 1
ATOM 1907 O O . ALA A 1 245 ? -48.262 13.583 25.517 1.00 89.06 245 ALA A O 1
ATOM 1908 N N . ALA A 1 246 ? -48.542 12.411 23.612 1.00 88.44 246 ALA A N 1
ATOM 1909 C CA . ALA A 1 246 ? -49.016 11.181 24.246 1.00 88.44 246 ALA A CA 1
ATOM 1910 C C . ALA A 1 246 ? -47.936 10.542 25.136 1.00 88.44 246 ALA A C 1
ATOM 1912 O O . ALA A 1 246 ? -48.215 10.197 26.283 1.00 88.44 246 ALA A O 1
ATOM 1913 N N . PHE A 1 247 ? -46.688 10.482 24.659 1.00 87.31 247 PHE A N 1
ATOM 1914 C CA . PHE A 1 247 ? -45.551 10.005 25.449 1.00 87.31 247 PHE A CA 1
ATOM 1915 C C . PHE A 1 247 ? -45.374 10.816 26.743 1.00 87.31 247 PHE A C 1
ATOM 1917 O O . PHE A 1 247 ? -45.284 10.241 27.824 1.00 87.31 247 PHE A O 1
ATOM 1924 N N . LEU A 1 248 ? -45.417 12.152 26.666 1.00 88.06 248 LEU A N 1
ATOM 1925 C CA . LEU A 1 248 ? -45.329 13.020 27.848 1.00 88.06 248 LEU A CA 1
ATOM 1926 C C . LEU A 1 248 ? -46.524 12.872 28.805 1.00 88.06 248 LEU A C 1
ATOM 1928 O O . LEU A 1 248 ? -46.408 13.183 29.994 1.00 88.06 248 LEU A O 1
ATOM 1932 N N . ALA A 1 249 ? -47.699 12.483 28.309 1.00 85.12 249 ALA A N 1
ATOM 1933 C CA . ALA A 1 249 ? -48.866 12.209 29.145 1.00 85.12 249 ALA A CA 1
ATOM 1934 C C . ALA A 1 249 ? -48.711 10.881 29.908 1.00 85.12 249 ALA A C 1
ATOM 1936 O O . ALA A 1 249 ? -48.985 10.830 31.108 1.00 85.12 249 ALA A O 1
ATOM 1937 N N . GLU A 1 250 ? -48.196 9.842 29.250 1.00 79.62 250 GLU A N 1
ATOM 1938 C CA . GLU A 1 250 ? -47.898 8.550 29.875 1.00 79.62 250 GLU A CA 1
ATOM 1939 C C . GLU A 1 250 ? -46.735 8.638 30.873 1.00 79.62 250 GLU A C 1
ATOM 1941 O O . GLU A 1 250 ? -46.835 8.090 31.972 1.00 79.62 250 GLU A O 1
ATOM 1946 N N . ASP A 1 251 ? -45.671 9.383 30.567 1.00 72.31 251 ASP A N 1
ATOM 1947 C CA . ASP A 1 251 ? -44.529 9.542 31.482 1.00 72.31 251 ASP A CA 1
ATOM 1948 C C . ASP A 1 251 ? -44.929 10.282 32.771 1.00 72.31 251 ASP A C 1
ATOM 1950 O O . ASP A 1 251 ? -44.523 9.913 33.875 1.00 72.31 251 ASP A O 1
ATOM 1954 N N . ARG A 1 252 ? -45.833 11.268 32.664 1.00 64.12 252 ARG A N 1
ATOM 1955 C CA . ARG A 1 252 ? -46.423 11.947 33.831 1.00 64.12 252 ARG A CA 1
ATOM 1956 C C . ARG A 1 252 ? -47.287 11.021 34.684 1.00 64.12 252 ARG A C 1
ATOM 1958 O O . ARG A 1 252 ? -47.286 11.164 35.903 1.00 64.12 252 ARG A O 1
ATOM 1965 N N . SER A 1 253 ? -47.965 10.042 34.083 1.00 56.84 253 SER A N 1
ATOM 1966 C CA . SER A 1 253 ? -48.735 9.026 34.821 1.00 56.84 253 SER A CA 1
ATOM 1967 C C . SER A 1 253 ? -47.861 7.997 35.556 1.00 56.84 253 SER A C 1
ATOM 1969 O O . SER A 1 253 ? -48.348 7.271 36.420 1.00 56.84 253 SER A O 1
ATOM 1971 N N . ARG A 1 254 ? -46.559 7.946 35.242 1.00 53.84 254 ARG A N 1
ATOM 1972 C CA . ARG A 1 254 ? -45.592 6.984 35.786 1.00 53.84 254 ARG A CA 1
ATOM 1973 C C . ARG A 1 254 ? -44.807 7.505 36.996 1.00 53.84 254 ARG A C 1
ATOM 1975 O O . ARG A 1 254 ? -44.021 6.753 37.569 1.00 53.84 254 ARG A O 1
ATOM 1982 N N . THR A 1 255 ? -45.023 8.761 37.397 1.00 44.56 255 THR A N 1
ATOM 1983 C CA . THR A 1 255 ? -44.410 9.359 38.596 1.00 44.56 255 THR A CA 1
ATOM 1984 C C . THR A 1 255 ? -45.245 8.981 39.832 1.00 44.56 255 THR A C 1
ATOM 1986 O O . THR A 1 255 ? -46.407 9.384 39.899 1.00 44.56 255 THR A O 1
ATOM 1989 N N . PRO A 1 256 ? -44.729 8.202 40.806 1.00 45.59 256 PRO A N 1
ATOM 1990 C CA . PRO A 1 256 ? -45.501 7.837 41.988 1.00 45.59 256 PRO A CA 1
ATOM 1991 C C . PRO A 1 256 ? -45.757 9.036 42.903 1.00 45.59 256 PRO A C 1
ATOM 1993 O O . PRO A 1 256 ? -44.893 9.875 43.135 1.00 45.59 256 PRO A O 1
ATOM 1996 N N . CYS A 1 257 ? -46.969 9.040 43.442 1.00 42.12 257 CYS A N 1
ATOM 1997 C CA . CYS A 1 257 ? -47.499 9.898 44.487 1.00 42.12 257 CYS A CA 1
ATOM 1998 C C . CYS A 1 257 ? -46.569 9.951 45.723 1.00 42.12 257 CYS A C 1
ATOM 2000 O O . CYS A 1 257 ? -46.501 8.987 46.482 1.00 42.12 257 CYS A O 1
ATOM 2002 N N . GLU A 1 258 ? -45.880 11.072 45.959 1.00 41.34 258 GLU A N 1
ATOM 2003 C CA . GLU A 1 258 ? -45.447 11.459 47.308 1.00 41.34 258 GLU A CA 1
ATOM 2004 C C . GLU A 1 258 ? -46.554 12.314 47.930 1.00 41.34 258 GLU A C 1
ATOM 2006 O O . GLU A 1 258 ? -46.577 13.538 47.817 1.00 41.34 258 GLU A O 1
ATOM 2011 N N . SER A 1 259 ? -47.504 11.643 48.577 1.00 42.28 259 SER A N 1
ATOM 2012 C CA . SER A 1 259 ? -48.415 12.259 49.532 1.00 42.28 259 SER A CA 1
ATOM 2013 C C . SER A 1 259 ? -48.136 11.691 50.923 1.00 42.28 259 SER A C 1
ATOM 2015 O O . SER A 1 259 ? -48.166 10.480 51.127 1.00 42.28 259 SER A O 1
ATOM 2017 N N . GLU A 1 260 ? -47.936 12.605 51.871 1.00 42.31 260 GLU A N 1
ATOM 2018 C CA . GLU A 1 260 ? -48.288 12.452 53.286 1.00 42.31 260 GLU A CA 1
ATOM 2019 C C . GLU A 1 260 ? -47.391 11.561 54.164 1.00 42.31 260 GLU A C 1
ATOM 2021 O O . GLU A 1 260 ? -47.652 10.389 54.424 1.00 42.31 260 GLU A O 1
ATOM 2026 N N . ARG A 1 261 ? -46.417 12.200 54.827 1.00 38.47 261 ARG A N 1
ATOM 2027 C CA . ARG A 1 261 ? -46.211 11.944 56.259 1.00 38.47 261 ARG A CA 1
ATOM 2028 C C . ARG A 1 261 ? -46.220 13.252 57.034 1.00 38.47 261 ARG A C 1
ATOM 2030 O O . ARG A 1 261 ? -45.388 14.131 56.830 1.00 38.47 261 ARG A O 1
ATOM 2037 N N . GLY A 1 262 ? -47.253 13.362 57.860 1.00 36.81 262 GLY A N 1
ATOM 2038 C CA . GLY A 1 262 ? -47.635 14.544 58.596 1.00 36.81 262 GLY A CA 1
ATOM 2039 C C . GLY A 1 262 ? -46.659 14.954 59.689 1.00 36.81 262 GLY A C 1
ATOM 2040 O O . GLY A 1 262 ? -45.965 14.157 60.315 1.00 36.81 262 GLY A O 1
ATOM 2041 N N . ASN A 1 263 ? -46.706 16.258 59.903 1.00 42.44 263 ASN A N 1
ATOM 2042 C CA . ASN A 1 263 ? -46.312 16.991 61.084 1.00 42.44 263 ASN A CA 1
ATOM 2043 C C . ASN A 1 263 ? -47.010 16.422 62.338 1.00 42.44 263 ASN A C 1
ATOM 2045 O O . ASN A 1 263 ? -48.238 16.415 62.403 1.00 42.44 263 ASN A O 1
ATOM 2049 N N . ALA A 1 264 ? -46.243 15.986 63.338 1.00 40.16 264 ALA A N 1
ATOM 2050 C CA . ALA A 1 264 ? -46.719 15.825 64.709 1.00 40.16 264 ALA A CA 1
ATOM 2051 C C . ALA A 1 264 ? -45.555 16.025 65.693 1.00 40.16 264 ALA A C 1
ATOM 2053 O O . ALA A 1 264 ? -44.690 15.169 65.827 1.00 40.16 264 ALA A O 1
ATOM 2054 N N . ALA A 1 265 ? -45.570 17.197 66.332 1.00 46.00 265 ALA A N 1
ATOM 2055 C CA . ALA A 1 265 ? -45.220 17.467 67.726 1.00 46.00 265 ALA A CA 1
ATOM 2056 C C . ALA A 1 265 ? -44.004 16.752 68.356 1.00 46.00 265 ALA A C 1
ATOM 2058 O O . ALA A 1 265 ? -44.056 15.562 68.640 1.00 46.00 265 ALA A O 1
ATOM 2059 N N . ASN A 1 266 ? -43.023 17.538 68.816 1.00 38.28 266 ASN A N 1
ATOM 2060 C CA . ASN A 1 266 ? -42.880 17.717 70.265 1.00 38.28 266 ASN A CA 1
ATOM 2061 C C . ASN A 1 266 ? -42.065 18.972 70.615 1.00 38.28 266 ASN A C 1
ATOM 2063 O O . ASN A 1 266 ? -41.012 19.224 70.035 1.00 38.28 266 ASN A O 1
ATOM 2067 N N . GLY A 1 267 ? -42.571 19.741 71.577 1.00 40.41 267 GLY A N 1
ATOM 2068 C CA . GLY A 1 267 ? -41.811 20.725 72.340 1.00 40.41 267 GLY A CA 1
ATOM 2069 C C . GLY A 1 267 ? -41.613 20.238 73.777 1.00 40.41 267 GLY A C 1
ATOM 2070 O O . GLY A 1 267 ? -42.359 19.362 74.213 1.00 40.41 267 GLY A O 1
ATOM 2071 N N . LYS A 1 268 ? -40.685 20.901 74.487 1.00 39.47 268 LYS A N 1
ATOM 2072 C CA . LYS A 1 268 ? -40.296 20.721 75.906 1.00 39.47 268 LYS A CA 1
ATOM 2073 C C . LYS A 1 268 ? -39.499 19.426 76.163 1.00 39.47 268 LYS A C 1
ATOM 2075 O O . LYS A 1 268 ? -39.856 18.383 75.632 1.00 39.47 268 LYS A O 1
ATOM 2080 N N . ASP A 1 269 ? -38.379 19.414 76.880 1.00 40.47 269 ASP A N 1
ATOM 2081 C CA . ASP A 1 269 ? -37.823 20.306 77.915 1.00 40.47 269 ASP A CA 1
ATOM 2082 C C . ASP A 1 269 ? -36.363 20.716 77.641 1.00 40.47 269 ASP A C 1
ATOM 2084 O O . ASP A 1 269 ? -35.643 19.948 76.960 1.00 40.47 269 ASP A O 1
#